Protein AF-A0A924YU51-F1 (afdb_monomer)

Mean predicted aligned error: 8.31 Å

Structure (mmCIF, N/CA/C/O backbone):
data_AF-A0A924YU51-F1
#
_entry.id   AF-A0A924YU51-F1
#
loop_
_atom_site.group_PDB
_atom_site.id
_atom_site.type_symbol
_atom_site.label_atom_id
_atom_site.label_alt_id
_atom_site.label_comp_id
_atom_site.label_asym_id
_atom_site.label_entity_id
_atom_site.label_seq_id
_atom_site.pdbx_PDB_ins_code
_atom_site.Cartn_x
_atom_site.Cartn_y
_atom_site.Cartn_z
_atom_site.occupancy
_atom_site.B_iso_or_equiv
_atom_site.auth_seq_id
_atom_site.auth_comp_id
_atom_site.auth_asym_id
_atom_site.auth_atom_id
_atom_site.pdbx_PDB_model_num
ATOM 1 N N . MET A 1 1 ? -17.726 -2.338 30.706 1.00 43.06 1 MET A N 1
ATOM 2 C CA . MET A 1 1 ? -17.113 -1.311 29.830 1.00 43.06 1 MET A CA 1
ATOM 3 C C . MET A 1 1 ? -15.580 -1.346 29.947 1.00 43.06 1 MET A C 1
ATOM 5 O O . MET A 1 1 ? -14.933 -0.319 30.053 1.00 43.06 1 MET A O 1
ATOM 9 N N . THR A 1 2 ? -14.972 -2.539 29.939 1.00 40.66 2 THR A N 1
ATOM 10 C CA . THR A 1 2 ? -13.633 -2.749 30.529 1.00 40.66 2 THR A CA 1
ATOM 11 C C . THR A 1 2 ? -12.941 -3.950 29.878 1.00 40.66 2 THR A C 1
ATOM 13 O O . THR A 1 2 ? -12.852 -5.022 30.462 1.00 40.66 2 THR A O 1
ATOM 16 N N . ARG A 1 3 ? -12.539 -3.769 28.611 1.00 34.91 3 ARG A N 1
ATOM 17 C CA . ARG A 1 3 ? -11.553 -4.578 27.846 1.00 34.91 3 ARG A CA 1
ATOM 18 C C . ARG A 1 3 ? -11.216 -3.958 26.470 1.00 34.91 3 ARG A C 1
ATOM 20 O O . ARG A 1 3 ? -10.677 -4.629 25.605 1.00 34.91 3 ARG A O 1
ATOM 27 N N . ARG A 1 4 ? -11.554 -2.677 26.251 1.00 37.09 4 ARG A N 1
ATOM 28 C CA . ARG A 1 4 ? -11.409 -1.972 24.959 1.00 37.09 4 ARG A CA 1
ATOM 29 C C . ARG A 1 4 ? -10.138 -1.113 24.838 1.00 37.09 4 ARG A C 1
ATOM 31 O O . ARG A 1 4 ? -9.969 -0.447 23.832 1.00 37.09 4 ARG A O 1
ATOM 38 N N . LEU A 1 5 ? -9.256 -1.119 25.839 1.00 33.84 5 LEU A N 1
ATOM 39 C CA . LEU A 1 5 ? -8.128 -0.175 25.948 1.00 33.84 5 LEU A CA 1
ATOM 40 C C . LEU A 1 5 ? -6.735 -0.817 25.820 1.00 33.84 5 LEU A C 1
ATOM 42 O O . LEU A 1 5 ? -5.738 -0.184 26.139 1.00 33.84 5 LEU A O 1
ATOM 46 N N . LEU A 1 6 ? -6.650 -2.063 25.345 1.00 33.00 6 LEU A N 1
ATOM 47 C CA . LEU A 1 6 ? -5.378 -2.783 25.193 1.00 33.00 6 LEU A CA 1
ATOM 48 C C . LEU A 1 6 ? -5.291 -3.597 23.891 1.00 33.00 6 LEU A C 1
ATOM 50 O O . LEU A 1 6 ? -4.536 -4.557 23.812 1.00 33.00 6 LEU A O 1
ATOM 54 N N . LEU A 1 7 ? -6.023 -3.190 22.847 1.00 37.09 7 LEU A N 1
ATOM 55 C CA . LEU A 1 7 ? -5.590 -3.461 21.474 1.00 37.09 7 LEU A CA 1
ATOM 56 C C . LEU A 1 7 ? -4.669 -2.308 21.065 1.00 37.09 7 LEU A C 1
ATOM 58 O O . LEU A 1 7 ? -5.077 -1.336 20.431 1.00 37.09 7 LEU A O 1
ATOM 62 N N . VAL A 1 8 ? -3.424 -2.393 21.530 1.00 40.06 8 VAL A N 1
ATOM 63 C CA . VAL A 1 8 ? -2.314 -1.613 20.979 1.00 40.06 8 VAL A CA 1
ATOM 64 C C . VAL A 1 8 ? -2.272 -1.927 19.488 1.00 40.06 8 VAL A C 1
ATOM 66 O O . VAL A 1 8 ? -2.284 -3.093 19.095 1.00 40.06 8 VAL A O 1
ATOM 69 N N . ALA A 1 9 ? -2.346 -0.873 18.682 1.00 41.31 9 ALA A N 1
ATOM 70 C CA . ALA A 1 9 ? -2.628 -0.919 17.261 1.00 41.31 9 ALA A CA 1
ATOM 71 C C . ALA A 1 9 ? -1.733 -1.929 16.529 1.00 41.31 9 ALA A C 1
ATOM 73 O O . ALA A 1 9 ? -0.569 -1.666 16.237 1.00 41.31 9 ALA A O 1
ATOM 74 N N . THR A 1 10 ? -2.298 -3.091 16.204 1.00 43.53 10 THR A N 1
ATOM 75 C CA . THR A 1 10 ? -1.726 -3.981 15.196 1.00 43.53 10 THR A CA 1
ATOM 76 C C . THR A 1 10 ? -2.119 -3.388 13.850 1.00 43.53 10 THR A C 1
ATOM 78 O O . THR A 1 10 ? -3.110 -3.796 13.249 1.00 43.53 10 THR A O 1
ATOM 81 N N . VAL A 1 11 ? -1.426 -2.325 13.430 1.00 42.88 11 VAL A N 1
ATOM 82 C CA . VAL A 1 11 ? -1.577 -1.830 12.060 1.00 42.88 11 VAL A CA 1
ATOM 83 C C . VAL A 1 11 ? -0.868 -2.811 11.148 1.00 42.88 11 VAL A C 1
ATOM 85 O O . VAL A 1 11 ? 0.320 -3.091 11.295 1.00 42.88 11 VAL A O 1
ATOM 88 N N . LEU A 1 12 ? -1.674 -3.364 10.255 1.00 50.50 12 LEU A N 1
ATOM 89 C CA . LEU A 1 12 ? -1.367 -4.366 9.255 1.00 50.50 12 LEU A CA 1
ATOM 90 C C . LEU A 1 12 ? -0.311 -3.868 8.273 1.00 50.50 12 LEU A C 1
ATOM 92 O O . LEU A 1 12 ? -0.678 -3.364 7.224 1.00 50.50 12 LEU A O 1
ATOM 96 N N . VAL A 1 13 ? 0.979 -4.022 8.574 1.00 49.16 13 VAL A N 1
ATOM 97 C CA . VAL A 1 13 ? 2.018 -3.931 7.539 1.00 49.16 13 VAL A CA 1
ATOM 98 C C . VAL A 1 13 ? 3.213 -4.805 7.893 1.00 49.16 13 VAL A C 1
ATOM 100 O O . VAL A 1 13 ? 4.031 -4.465 8.748 1.00 49.16 13 VAL A O 1
ATOM 103 N N . SER A 1 14 ? 3.377 -5.922 7.190 1.00 42.91 14 SER A N 1
ATOM 104 C CA . SER A 1 14 ? 4.705 -6.429 6.832 1.00 42.91 14 SER A CA 1
ATOM 105 C C . SER A 1 14 ? 4.610 -7.427 5.673 1.00 42.91 14 SER A C 1
ATOM 107 O O . SER A 1 14 ? 3.937 -8.435 5.750 1.00 42.91 14 SER A O 1
ATOM 109 N N . LEU A 1 15 ? 5.349 -7.166 4.606 1.00 42.94 15 LEU A N 1
ATOM 110 C CA . LEU A 1 15 ? 6.020 -8.200 3.816 1.00 42.94 15 LEU A CA 1
ATOM 111 C C . LEU A 1 15 ? 7.438 -8.301 4.382 1.00 42.94 15 LEU A C 1
ATOM 113 O O . LEU A 1 15 ? 7.959 -7.243 4.714 1.00 42.94 15 LEU A O 1
ATOM 117 N N . SER A 1 16 ? 8.033 -9.507 4.448 1.00 34.34 16 SER A N 1
ATOM 118 C CA . SER A 1 16 ? 9.331 -9.971 5.030 1.00 34.34 16 SER A CA 1
ATOM 119 C C . SER A 1 16 ? 9.356 -10.220 6.567 1.00 34.34 16 SER A C 1
ATOM 121 O O . SER A 1 16 ? 8.730 -9.482 7.325 1.00 34.34 16 SER A O 1
ATOM 123 N N . ILE A 1 17 ? 10.040 -11.209 7.158 1.00 36.97 17 ILE A N 1
ATOM 124 C CA . ILE A 1 17 ? 11.162 -12.087 6.769 1.00 36.97 17 ILE A CA 1
ATOM 125 C C . ILE A 1 17 ? 10.872 -13.490 7.347 1.00 36.97 17 ILE A C 1
ATOM 127 O O . ILE A 1 17 ? 10.413 -13.562 8.487 1.00 36.97 17 ILE A O 1
ATOM 131 N N . ALA A 1 18 ? 11.247 -14.541 6.603 1.00 30.94 18 ALA A N 1
ATOM 132 C CA . ALA A 1 18 ? 11.253 -15.981 6.936 1.00 30.94 18 ALA A CA 1
ATOM 133 C C . ALA A 1 18 ? 10.150 -16.829 6.270 1.00 30.94 18 ALA A C 1
ATOM 135 O O . ALA A 1 18 ? 9.425 -17.573 6.921 1.00 30.94 18 ALA A O 1
ATOM 136 N N . GLY A 1 19 ? 10.065 -16.765 4.943 1.00 34.66 19 GLY A N 1
ATOM 137 C CA . GLY A 1 19 ? 9.270 -17.691 4.135 1.00 34.66 19 GLY A CA 1
ATOM 138 C C . GLY A 1 19 ? 9.154 -17.155 2.716 1.00 34.66 19 GLY A C 1
ATOM 139 O O . GLY A 1 19 ? 8.905 -15.977 2.544 1.00 34.66 19 GLY A O 1
ATOM 140 N N . THR A 1 20 ? 9.380 -17.990 1.707 1.00 35.25 20 THR A N 1
ATOM 141 C CA . THR A 1 20 ? 9.578 -17.637 0.289 1.00 35.25 20 THR A CA 1
ATOM 142 C C . THR A 1 20 ? 8.350 -17.045 -0.413 1.00 35.25 20 THR A C 1
ATOM 144 O O . THR A 1 20 ? 7.877 -17.630 -1.390 1.00 35.25 20 THR A O 1
ATOM 147 N N . ALA A 1 21 ? 7.816 -15.910 0.042 1.00 40.78 21 ALA A N 1
ATOM 148 C CA . ALA A 1 21 ? 6.791 -15.198 -0.709 1.00 40.78 21 ALA A CA 1
ATOM 149 C C . ALA A 1 21 ? 6.633 -13.715 -0.306 1.00 40.78 21 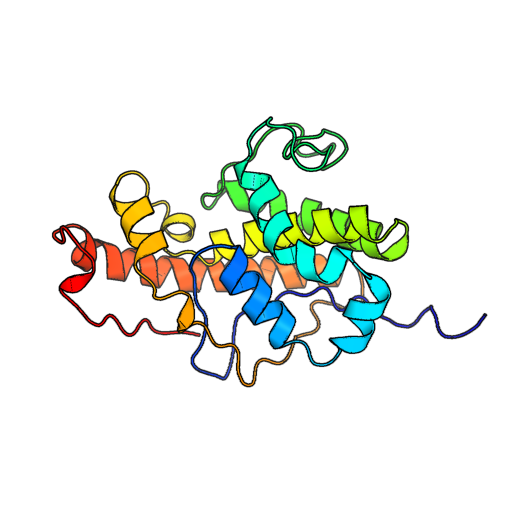ALA A C 1
ATOM 151 O O . ALA A 1 21 ? 5.877 -13.360 0.592 1.00 40.78 21 ALA A O 1
ATOM 152 N N . THR A 1 22 ? 7.278 -12.828 -1.062 1.00 49.41 22 THR A N 1
ATOM 153 C CA . THR A 1 22 ? 6.862 -11.443 -1.244 1.00 49.41 22 THR A CA 1
ATOM 154 C C . THR A 1 22 ? 6.562 -11.267 -2.715 1.00 49.41 22 THR A C 1
ATOM 156 O O . THR A 1 22 ? 7.466 -11.368 -3.546 1.00 49.41 22 THR A O 1
ATOM 159 N N . ALA A 1 23 ? 5.303 -11.034 -3.039 1.00 50.81 23 ALA A N 1
ATOM 160 C CA . ALA A 1 23 ? 4.890 -10.786 -4.403 1.00 50.81 23 ALA A CA 1
ATOM 161 C C . ALA A 1 23 ? 4.548 -9.313 -4.602 1.00 50.81 23 ALA A C 1
ATOM 163 O O . ALA A 1 23 ? 4.060 -8.660 -3.682 1.00 50.81 23 ALA A O 1
ATOM 164 N N . TRP A 1 24 ? 4.774 -8.832 -5.819 1.00 64.06 24 TRP A N 1
ATOM 165 C CA . TRP A 1 24 ? 4.029 -7.712 -6.379 1.00 64.06 24 TRP A CA 1
ATOM 166 C C . TRP A 1 24 ? 3.067 -8.268 -7.442 1.00 64.06 24 TRP A C 1
ATOM 168 O O . TRP A 1 24 ? 3.088 -9.460 -7.756 1.00 64.06 24 TRP A O 1
ATOM 178 N N . GLY A 1 25 ? 2.170 -7.449 -7.957 1.00 63.94 25 GLY A N 1
ATOM 179 C CA . GLY A 1 25 ? 1.030 -7.909 -8.740 1.00 63.94 25 GLY A CA 1
ATOM 180 C C . GLY A 1 25 ? -0.142 -6.960 -8.541 1.00 63.94 25 GLY A C 1
ATOM 181 O O . GLY A 1 25 ? 0.024 -5.939 -7.874 1.00 63.94 25 GLY A O 1
ATOM 182 N N . PRO A 1 26 ? -1.318 -7.273 -9.096 1.00 79.75 26 PRO A N 1
ATOM 183 C CA . PRO A 1 26 ? -2.450 -6.379 -8.971 1.00 79.75 26 PRO A CA 1
ATOM 184 C C . PRO A 1 26 ? -2.870 -6.266 -7.502 1.00 79.75 26 PRO A C 1
ATOM 186 O O . PRO A 1 26 ? -2.842 -7.246 -6.7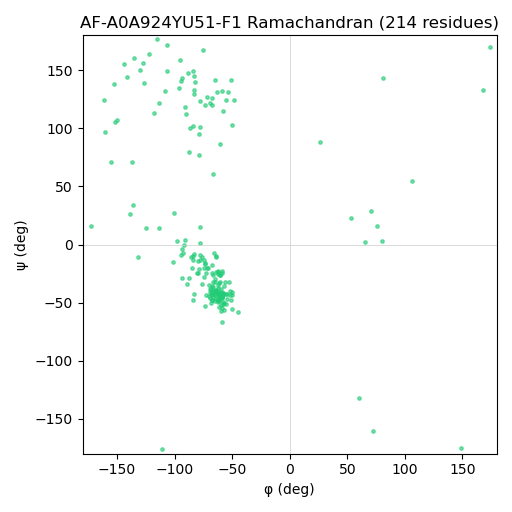45 1.00 79.75 26 PRO A O 1
ATOM 189 N N . HIS A 1 27 ? -3.256 -5.054 -7.109 1.00 87.38 27 HIS A N 1
ATOM 190 C CA . HIS A 1 27 ? -3.561 -4.689 -5.726 1.00 87.38 27 HIS A CA 1
ATOM 191 C C . HIS A 1 27 ? -4.528 -5.665 -5.049 1.00 87.38 27 HIS A C 1
ATOM 193 O O . HIS A 1 27 ? -4.322 -6.122 -3.924 1.00 87.38 27 HIS A O 1
ATOM 199 N N . THR A 1 28 ? -5.573 -6.064 -5.774 1.00 89.12 28 THR A N 1
ATOM 200 C CA . THR A 1 28 ? -6.614 -6.948 -5.255 1.00 89.12 28 THR A CA 1
ATOM 201 C C . THR A 1 28 ? -6.072 -8.304 -4.796 1.00 89.12 28 THR A C 1
ATOM 203 O O . THR A 1 28 ? -6.454 -8.791 -3.728 1.00 89.12 28 THR A O 1
ATOM 206 N N . GLU A 1 29 ? -5.209 -8.954 -5.575 1.00 85.19 29 GLU A N 1
ATOM 207 C CA . GLU A 1 29 ? -4.659 -10.267 -5.238 1.00 85.19 29 GLU A CA 1
ATOM 208 C C . GLU A 1 29 ? -3.704 -10.193 -4.049 1.00 85.19 29 GLU A C 1
ATOM 210 O O . GLU A 1 29 ? -3.781 -11.052 -3.164 1.00 85.19 29 GLU A O 1
ATOM 215 N N . ILE A 1 30 ? -2.857 -9.161 -3.981 1.00 82.94 30 ILE A N 1
ATOM 216 C CA . ILE A 1 30 ? -1.942 -8.968 -2.847 1.00 82.94 30 ILE A CA 1
ATOM 217 C C . ILE A 1 30 ? -2.736 -8.696 -1.573 1.00 82.94 30 ILE A C 1
ATOM 219 O O . ILE A 1 30 ? -2.529 -9.378 -0.563 1.00 82.94 30 ILE A O 1
ATOM 223 N N . THR A 1 31 ? -3.699 -7.775 -1.622 1.00 87.38 31 THR A N 1
ATOM 224 C CA . THR A 1 31 ? -4.554 -7.468 -0.475 1.00 87.38 31 THR A CA 1
ATOM 225 C C . THR A 1 31 ? -5.315 -8.714 -0.005 1.00 87.38 31 THR A C 1
ATOM 227 O O . THR A 1 31 ? -5.310 -9.024 1.190 1.00 87.38 31 THR A O 1
ATOM 230 N N . ARG A 1 32 ? -5.899 -9.512 -0.913 1.00 87.81 32 ARG A N 1
ATOM 231 C CA . ARG A 1 32 ? -6.588 -10.773 -0.556 1.00 87.81 32 ARG A CA 1
ATOM 232 C C . ARG A 1 32 ? -5.651 -11.811 0.058 1.00 87.81 32 ARG A C 1
ATOM 234 O O . ARG A 1 32 ? -6.047 -12.501 1.006 1.00 87.81 32 ARG A O 1
ATOM 241 N N . ALA A 1 33 ? -4.425 -11.933 -0.450 1.00 82.62 33 ALA A N 1
ATOM 242 C CA . ALA A 1 33 ? -3.412 -12.802 0.142 1.00 82.62 33 ALA A CA 1
ATOM 243 C C . ALA A 1 33 ? -3.070 -12.338 1.567 1.00 82.62 33 ALA A C 1
ATOM 245 O O . ALA A 1 33 ? -3.095 -13.149 2.496 1.00 82.62 33 ALA A O 1
ATOM 246 N N . GLY A 1 34 ? -2.859 -11.031 1.763 1.00 82.19 34 GLY A N 1
ATOM 247 C CA . GLY A 1 34 ? -2.609 -10.415 3.070 1.00 82.19 34 GLY A CA 1
ATOM 248 C C . GLY A 1 34 ? -3.735 -10.682 4.065 1.00 82.19 34 GLY A C 1
ATOM 249 O O . GLY A 1 34 ? -3.500 -11.200 5.155 1.00 82.19 34 GLY A O 1
ATOM 250 N N . MET A 1 35 ? -4.979 -10.426 3.658 1.00 87.50 35 MET A N 1
ATOM 251 C CA . MET A 1 35 ? -6.184 -10.713 4.445 1.00 87.50 35 MET A CA 1
ATOM 252 C C . MET A 1 35 ? -6.303 -12.191 4.840 1.00 87.50 35 MET A C 1
ATOM 254 O O . MET A 1 35 ? -6.793 -12.512 5.927 1.00 87.50 35 MET A O 1
ATOM 258 N N . SER A 1 36 ? -5.880 -13.100 3.960 1.00 84.81 36 SER A N 1
ATOM 259 C CA . SER A 1 36 ? -5.942 -14.546 4.193 1.00 84.81 36 SER A CA 1
ATOM 260 C C . SER A 1 36 ? -4.893 -15.035 5.189 1.00 84.81 36 SER A C 1
ATOM 262 O O . SER A 1 36 ? -5.159 -16.011 5.892 1.00 84.81 36 SER A O 1
ATOM 264 N N . ALA A 1 37 ? -3.758 -14.341 5.286 1.00 81.31 37 ALA A N 1
ATOM 265 C CA . ALA A 1 37 ? -2.653 -14.672 6.183 1.00 81.31 37 ALA A CA 1
ATOM 266 C C . ALA A 1 37 ? -2.830 -14.147 7.621 1.00 81.31 37 ALA A C 1
ATOM 268 O O . ALA A 1 37 ? -2.046 -14.494 8.501 1.00 81.31 37 ALA A O 1
ATOM 269 N N . LEU A 1 38 ? -3.847 -13.321 7.903 1.00 81.00 38 LEU A N 1
ATOM 270 C CA . LEU A 1 38 ? -3.993 -12.726 9.234 1.00 81.00 38 LEU A CA 1
ATOM 271 C C . LEU A 1 38 ? -4.428 -13.745 10.301 1.00 81.00 38 LEU A C 1
ATOM 273 O O . LEU A 1 38 ? -5.503 -14.344 10.166 1.00 81.00 38 LEU A O 1
ATOM 277 N N . PRO A 1 39 ? -3.703 -13.851 11.434 1.00 80.31 39 PRO A N 1
ATOM 278 C CA . PRO A 1 39 ? -4.054 -14.783 12.510 1.00 80.31 39 PRO A CA 1
ATOM 279 C C . PRO A 1 39 ? -5.401 -14.438 13.166 1.00 80.31 39 PRO A C 1
ATOM 281 O O . PRO A 1 39 ? -6.174 -15.322 13.525 1.00 80.31 39 PRO A O 1
ATOM 284 N N . ASN A 1 40 ? -5.739 -13.146 13.230 1.00 85.25 40 ASN A N 1
ATOM 285 C CA . ASN A 1 40 ? -6.947 -12.632 13.883 1.00 85.25 40 ASN A CA 1
ATOM 286 C C . ASN A 1 40 ? -8.076 -12.301 12.891 1.00 85.25 40 ASN A C 1
ATOM 288 O O . ASN A 1 40 ? -8.919 -11.437 13.136 1.00 85.25 40 ASN A O 1
ATOM 292 N N . ARG A 1 41 ? -8.113 -12.975 11.737 1.00 87.75 41 ARG A N 1
ATOM 293 C CA . ARG A 1 41 ? -9.101 -12.728 10.672 1.00 87.75 41 ARG A CA 1
ATOM 294 C C . ARG A 1 41 ? -10.569 -12.687 11.143 1.00 87.75 41 ARG A C 1
ATOM 296 O O . ARG A 1 41 ? -11.290 -11.818 10.656 1.00 87.75 41 ARG A O 1
ATOM 303 N N . PRO A 1 42 ? -11.057 -13.548 12.063 1.00 91.38 42 PRO A N 1
ATOM 304 C CA . PRO A 1 42 ? -12.441 -13.457 12.544 1.00 91.38 42 PRO A CA 1
ATOM 305 C C . PRO A 1 42 ? -12.763 -12.130 13.247 1.00 91.38 42 PRO A C 1
ATOM 307 O O . PRO A 1 42 ? -13.880 -11.626 13.140 1.00 91.38 42 PRO A O 1
ATOM 310 N N . GLU A 1 43 ? -11.789 -11.548 13.944 1.00 91.56 43 GLU A N 1
ATOM 311 C CA . GLU A 1 43 ? -11.945 -10.285 14.670 1.00 91.56 43 GLU A CA 1
ATOM 312 C C . GLU A 1 43 ? -12.023 -9.114 13.692 1.00 91.56 43 GLU A C 1
ATOM 314 O O . GLU A 1 43 ? -12.915 -8.274 13.806 1.00 91.56 43 GLU A O 1
ATOM 319 N N . TRP A 1 44 ? -11.158 -9.113 12.674 1.00 91.06 44 TRP A N 1
ATOM 320 C CA . TRP A 1 44 ? -11.188 -8.118 11.605 1.00 91.06 44 TRP A CA 1
ATOM 321 C C . TRP A 1 44 ? -12.454 -8.208 10.753 1.00 91.06 44 TRP A C 1
ATOM 323 O O . TRP A 1 44 ? -13.091 -7.185 10.513 1.00 91.06 44 TRP A O 1
ATOM 333 N N . ARG A 1 45 ? -12.892 -9.421 10.385 1.00 94.31 45 ARG A N 1
ATOM 334 C CA . ARG A 1 45 ? -14.187 -9.646 9.716 1.00 94.31 45 ARG A CA 1
ATOM 335 C C . ARG A 1 45 ? -15.344 -9.070 10.524 1.00 94.31 45 ARG A C 1
ATOM 337 O O . ARG A 1 45 ? -16.230 -8.435 9.968 1.00 94.31 45 ARG A O 1
ATOM 344 N N . ARG A 1 46 ? -15.331 -9.255 11.846 1.00 93.88 46 ARG A N 1
ATOM 345 C CA . ARG A 1 46 ? -16.356 -8.691 12.731 1.00 93.88 46 ARG A CA 1
ATOM 346 C C . ARG A 1 46 ? -16.282 -7.166 12.824 1.00 93.88 46 ARG A C 1
ATOM 348 O O . ARG A 1 46 ? -17.326 -6.533 12.935 1.00 93.88 46 ARG A O 1
ATOM 355 N N . PHE A 1 47 ? -15.081 -6.592 12.838 1.00 92.44 47 PHE A N 1
ATOM 356 C CA . PHE A 1 47 ? -14.888 -5.143 12.909 1.00 92.44 47 PHE A CA 1
ATOM 357 C C . PHE A 1 47 ? -15.354 -4.444 11.627 1.00 92.44 47 PHE A C 1
ATOM 359 O O . PHE A 1 47 ? -16.125 -3.491 11.697 1.00 92.44 47 PHE A O 1
ATOM 366 N N . PHE A 1 48 ? -14.912 -4.931 10.466 1.00 93.88 48 PHE A N 1
ATOM 367 C CA . PHE A 1 48 ? -15.233 -4.323 9.175 1.00 93.88 48 PHE A CA 1
ATOM 368 C C . PHE A 1 48 ? -16.623 -4.714 8.650 1.00 93.88 48 PHE A C 1
ATOM 370 O O . PHE A 1 48 ? -17.222 -3.954 7.892 1.00 93.88 48 PHE A O 1
ATOM 377 N N . GLY A 1 49 ? -17.170 -5.859 9.065 1.00 95.69 49 GLY A N 1
ATOM 378 C CA . GLY A 1 49 ? -18.441 -6.357 8.541 1.00 95.69 49 GLY A CA 1
ATOM 379 C C . GLY A 1 49 ? -18.357 -6.582 7.031 1.00 95.69 49 GLY A C 1
ATOM 380 O O . GLY A 1 49 ? -17.382 -7.158 6.546 1.00 95.69 49 GLY A O 1
ATOM 381 N N . ASP A 1 50 ? -19.348 -6.082 6.296 1.00 94.69 50 ASP A N 1
ATOM 382 C CA . ASP A 1 50 ? -19.436 -6.215 4.833 1.00 94.69 50 ASP A CA 1
ATOM 383 C C . ASP A 1 50 ? -18.265 -5.537 4.099 1.00 94.69 50 ASP A C 1
ATOM 385 O O . ASP A 1 50 ? -17.898 -5.928 2.993 1.00 94.69 50 ASP A O 1
ATOM 389 N N . GLU A 1 51 ? -17.612 -4.570 4.747 1.00 96.19 51 GLU A N 1
ATOM 390 C CA . GLU A 1 51 ? -16.466 -3.844 4.193 1.00 96.19 51 GLU A CA 1
ATOM 391 C C . GLU A 1 51 ? -15.180 -4.676 4.184 1.00 96.19 51 GLU A C 1
ATOM 393 O O . GLU A 1 51 ? -14.217 -4.316 3.512 1.00 96.19 51 GLU A O 1
ATOM 398 N N . TRP A 1 52 ? -15.156 -5.812 4.892 1.00 94.56 52 TRP A N 1
ATOM 399 C CA . TRP A 1 52 ? -13.995 -6.699 4.928 1.00 94.56 52 TRP A CA 1
ATOM 400 C C . TRP A 1 52 ? -13.611 -7.185 3.531 1.00 94.56 52 TRP A C 1
ATOM 402 O O . TRP A 1 52 ? -12.452 -7.081 3.146 1.00 94.56 52 TRP A O 1
ATOM 412 N N . GLU A 1 53 ? -14.576 -7.685 2.757 1.00 92.06 53 GLU A N 1
ATOM 413 C CA . GLU A 1 53 ? -14.308 -8.216 1.413 1.00 92.06 53 GLU A CA 1
ATOM 414 C C . GLU A 1 53 ? -13.977 -7.098 0.406 1.00 92.06 53 GLU A C 1
ATOM 416 O O . GLU A 1 53 ? -13.321 -7.357 -0.601 1.00 92.06 53 GLU A O 1
ATOM 421 N N . ARG A 1 54 ? -14.366 -5.850 0.710 1.00 93.94 54 ARG A N 1
ATOM 422 C CA . ARG A 1 54 ? -14.143 -4.662 -0.131 1.00 93.94 54 ARG A CA 1
ATOM 423 C C . ARG A 1 54 ? -12.772 -4.017 0.062 1.00 93.94 54 ARG A C 1
ATOM 425 O O . ARG A 1 54 ? -12.399 -3.163 -0.735 1.00 93.94 54 ARG A O 1
ATOM 432 N N . LEU A 1 55 ? -11.992 -4.426 1.069 1.00 90.94 55 LEU A N 1
ATOM 433 C CA . LEU A 1 55 ? -10.626 -3.919 1.281 1.00 90.94 55 LEU A CA 1
ATOM 434 C C . LEU A 1 55 ? -9.762 -4.028 0.016 1.00 90.94 55 LEU A C 1
ATOM 436 O O . LEU A 1 55 ? -9.035 -3.095 -0.308 1.00 90.94 55 LEU A O 1
ATOM 440 N N . ALA A 1 56 ? -9.900 -5.136 -0.716 1.00 90.75 56 ALA A N 1
ATOM 441 C CA . ALA A 1 56 ? -9.175 -5.401 -1.957 1.00 90.75 56 ALA A CA 1
ATOM 442 C C . ALA A 1 56 ? -9.662 -4.577 -3.163 1.00 90.75 56 ALA A C 1
ATOM 444 O O . ALA A 1 56 ? -8.979 -4.523 -4.183 1.00 90.75 56 ALA A O 1
ATOM 445 N N . ASP A 1 57 ? -10.846 -3.972 -3.067 1.00 92.50 57 ASP A N 1
ATOM 446 C CA . ASP A 1 57 ? -11.344 -3.021 -4.062 1.00 92.50 57 ASP A CA 1
ATOM 447 C C . ASP A 1 57 ? -10.898 -1.600 -3.692 1.00 92.50 57 ASP A C 1
ATOM 449 O O . ASP A 1 57 ? -10.601 -0.782 -4.556 1.00 92.50 57 ASP A O 1
ATOM 453 N N . TYR A 1 58 ? -10.818 -1.301 -2.393 1.00 92.69 58 TYR A N 1
ATOM 454 C CA . TYR A 1 58 ? -10.355 -0.011 -1.887 1.00 92.69 58 TYR A CA 1
ATOM 455 C C . TYR A 1 58 ? -8.858 0.229 -2.063 1.00 92.69 58 TYR A C 1
ATOM 457 O O . TYR A 1 58 ? -8.434 1.384 -2.068 1.00 92.69 58 TYR A O 1
ATOM 465 N N . SER A 1 59 ? -8.064 -0.823 -2.255 1.00 91.19 59 SER A N 1
ATOM 466 C CA . SER A 1 59 ? -6.659 -0.710 -2.655 1.00 91.19 59 SER A CA 1
ATOM 467 C C . SER A 1 59 ? -6.468 -0.129 -4.061 1.00 91.19 59 SER A C 1
ATOM 469 O O . SER A 1 59 ? -5.348 0.176 -4.431 1.00 91.19 59 SER A O 1
ATOM 471 N N . TRP A 1 60 ? -7.532 0.076 -4.840 1.00 91.06 60 TRP A N 1
ATOM 472 C CA . TRP A 1 60 ? -7.466 0.797 -6.116 1.00 91.06 60 TRP A CA 1
ATOM 473 C C . TRP A 1 60 ? -7.805 2.281 -5.999 1.00 91.06 60 TRP A C 1
ATOM 475 O O . TRP A 1 60 ? -7.631 3.013 -6.965 1.00 91.06 60 TRP A O 1
ATOM 485 N N . ILE A 1 61 ? -8.290 2.743 -4.837 1.00 89.62 61 ILE A N 1
ATOM 486 C CA . ILE A 1 61 ? -8.721 4.138 -4.671 1.00 89.62 61 ILE A CA 1
ATOM 487 C C . ILE A 1 61 ? -7.653 5.131 -5.139 1.00 89.62 61 ILE A C 1
ATOM 489 O O . ILE A 1 61 ? -8.015 6.046 -5.874 1.00 89.62 61 ILE A O 1
ATOM 493 N N . PRO A 1 62 ? -6.368 4.997 -4.760 1.00 88.44 62 PRO A N 1
ATOM 494 C CA . PRO A 1 62 ? -5.374 5.991 -5.155 1.00 88.44 62 PRO A CA 1
ATOM 495 C C . PRO A 1 62 ? -5.148 6.115 -6.673 1.00 88.44 62 PRO A C 1
ATOM 497 O O . PRO A 1 62 ? -4.808 7.211 -7.116 1.00 88.44 62 PRO A O 1
ATOM 500 N N . ASP A 1 63 ? -5.410 5.066 -7.462 1.00 88.88 63 ASP A N 1
ATOM 501 C CA . ASP A 1 63 ? -5.261 5.084 -8.928 1.00 88.88 63 ASP A CA 1
ATOM 502 C C . ASP A 1 63 ? -6.364 5.860 -9.652 1.00 88.88 63 ASP A C 1
ATOM 504 O O . ASP A 1 63 ? -6.191 6.265 -10.800 1.00 88.88 63 ASP A O 1
ATOM 508 N N . TRP A 1 64 ? -7.511 6.082 -9.010 1.00 85.62 64 TRP A N 1
ATOM 509 C CA . TRP A 1 64 ? -8.680 6.675 -9.667 1.00 85.62 64 TRP A CA 1
ATOM 510 C C . TRP A 1 64 ? -8.605 8.190 -9.862 1.00 85.62 64 TRP A C 1
ATOM 512 O O . TRP A 1 64 ? -9.552 8.755 -10.378 1.00 85.62 64 TRP A O 1
ATOM 522 N N . GLN A 1 65 ? -7.516 8.852 -9.460 1.00 79.19 65 GLN A N 1
ATOM 523 C CA . GLN A 1 65 ? -7.190 10.256 -9.771 1.00 79.19 65 GLN A CA 1
ATOM 524 C C . GLN A 1 65 ? -8.387 11.185 -10.061 1.00 79.19 65 GLN A C 1
ATOM 526 O O . GLN A 1 65 ? -8.752 11.405 -11.214 1.00 79.19 65 GLN A O 1
ATOM 531 N N . SER A 1 66 ? -8.960 11.792 -9.021 1.00 74.06 66 SER A N 1
ATOM 532 C CA . SER A 1 66 ? -10.082 12.741 -9.138 1.00 74.06 66 SER A CA 1
ATOM 533 C C . SER A 1 66 ? -11.403 12.149 -9.661 1.00 74.06 66 SER A C 1
ATOM 535 O O . SER A 1 66 ? -12.392 12.884 -9.744 1.00 74.06 66 SER A O 1
ATOM 537 N N . ASP A 1 67 ? -11.482 10.841 -9.927 1.00 80.75 67 ASP A N 1
ATOM 538 C CA . ASP A 1 67 ? -12.743 10.152 -10.195 1.00 80.75 67 ASP A CA 1
ATOM 539 C C . ASP A 1 67 ? -13.460 9.753 -8.898 1.00 80.75 67 ASP A C 1
ATOM 541 O O . ASP A 1 67 ? -12.867 9.387 -7.877 1.00 80.75 67 ASP A O 1
ATOM 545 N N . LEU A 1 68 ? -14.792 9.814 -8.948 1.00 82.75 68 LEU A N 1
ATOM 546 C CA . LEU A 1 68 ? -15.665 9.452 -7.839 1.00 82.75 68 LEU A CA 1
ATOM 547 C C . LEU A 1 68 ? -16.035 7.970 -7.920 1.00 82.75 68 LEU A C 1
ATOM 549 O O . LEU A 1 68 ? -16.836 7.561 -8.761 1.00 82.75 68 LEU A O 1
ATOM 553 N N . HIS A 1 69 ? -15.554 7.184 -6.965 1.00 83.75 69 HIS A N 1
ATOM 554 C CA . HIS A 1 69 ? -15.897 5.771 -6.837 1.00 83.75 69 HIS A CA 1
ATOM 555 C C . HIS A 1 69 ? -16.408 5.485 -5.433 1.00 83.75 69 HIS A C 1
ATOM 557 O O . HIS A 1 69 ? -15.907 6.013 -4.448 1.00 83.75 69 HIS A O 1
ATOM 563 N N . TYR A 1 70 ? -17.451 4.660 -5.323 1.00 86.06 70 TYR A N 1
ATOM 564 C CA . TYR A 1 70 ? -18.097 4.352 -4.038 1.00 86.06 70 TYR A CA 1
ATOM 565 C C . TYR A 1 70 ? -18.533 5.592 -3.229 1.00 86.06 70 TYR A C 1
ATOM 567 O O . TYR A 1 70 ? -18.692 5.514 -2.013 1.00 86.06 70 TYR A O 1
ATOM 575 N N . GLY A 1 71 ? -18.736 6.733 -3.899 1.00 84.44 71 GLY A N 1
ATOM 576 C CA . GLY A 1 71 ? -19.076 8.004 -3.258 1.00 84.44 71 GLY A CA 1
ATOM 577 C C . GLY A 1 71 ? -17.906 8.704 -2.557 1.00 84.44 71 GLY A C 1
ATOM 578 O O . GLY A 1 71 ? -18.154 9.600 -1.754 1.00 84.44 71 GLY A O 1
ATOM 579 N N . VAL A 1 72 ? -16.658 8.318 -2.839 1.00 81.94 72 VAL A N 1
ATOM 580 C CA . VAL A 1 72 ? -15.441 8.942 -2.297 1.00 81.94 72 VAL A CA 1
ATOM 581 C C . VAL A 1 72 ? -14.452 9.275 -3.414 1.00 81.94 72 VAL A C 1
ATOM 583 O O . VAL A 1 72 ? -14.417 8.595 -4.438 1.00 81.94 72 VAL A O 1
ATOM 586 N N . TYR A 1 73 ? -13.658 10.326 -3.214 1.00 76.69 73 TYR A N 1
ATOM 587 C CA . TYR A 1 73 ? -12.536 10.658 -4.095 1.00 76.69 73 TYR A CA 1
ATOM 588 C C . TYR A 1 73 ? -11.228 10.078 -3.554 1.00 76.69 73 TYR A C 1
ATOM 590 O O . TYR A 1 73 ? -11.104 9.815 -2.354 1.00 76.69 73 TYR A O 1
ATOM 598 N N . SER A 1 74 ? -10.249 9.920 -4.443 1.00 72.75 74 SER A N 1
ATOM 599 C CA . SER A 1 74 ? -8.872 9.514 -4.133 1.00 72.75 74 SER A CA 1
ATOM 600 C C . SER A 1 74 ? -8.009 10.652 -3.574 1.00 72.75 74 SER A C 1
ATOM 602 O O . SER A 1 74 ? -6.984 10.409 -2.946 1.00 72.75 74 SER A O 1
ATOM 604 N N . ASP A 1 75 ? -8.414 11.894 -3.832 1.00 66.19 75 ASP A N 1
ATOM 605 C CA . ASP A 1 75 ? -7.722 13.159 -3.564 1.00 66.19 75 ASP A CA 1
ATOM 606 C C . ASP A 1 75 ? -8.568 14.132 -2.717 1.00 66.19 75 ASP A C 1
ATOM 608 O O . ASP A 1 75 ? -8.241 15.313 -2.598 1.00 66.19 75 ASP A O 1
ATOM 612 N N . ASP A 1 76 ? -9.648 13.637 -2.104 1.00 64.31 76 ASP A N 1
ATOM 613 C CA . ASP A 1 76 ? -10.464 14.380 -1.143 1.00 64.31 76 ASP A CA 1
ATOM 614 C C . ASP A 1 76 ? -9.560 15.042 -0.085 1.00 64.31 76 ASP A C 1
ATOM 616 O O . ASP A 1 76 ? -8.748 14.415 0.577 1.00 64.31 76 ASP A O 1
ATOM 620 N N . PHE A 1 77 ? -9.666 16.355 0.082 1.00 51.59 77 PHE A N 1
ATOM 621 C CA . PHE A 1 77 ? -8.873 17.134 1.037 1.00 51.59 77 PHE A CA 1
ATOM 622 C C . PHE A 1 77 ? -9.155 16.741 2.505 1.00 51.59 77 PHE A C 1
ATOM 624 O O . PHE A 1 77 ? -8.411 17.136 3.404 1.00 51.59 77 PHE A O 1
ATOM 631 N N . LEU A 1 78 ? -10.203 15.941 2.763 1.00 50.06 78 LEU A N 1
ATOM 632 C CA . LEU A 1 78 ? -10.451 15.242 4.032 1.00 50.06 78 LEU A CA 1
ATOM 633 C C . LEU A 1 78 ? -9.586 13.970 4.211 1.00 50.06 78 LEU A C 1
ATOM 635 O O . LEU A 1 78 ? -9.590 13.371 5.291 1.00 50.06 78 LEU A O 1
ATOM 639 N N . ILE A 1 79 ? -8.868 13.544 3.164 1.00 55.41 79 ILE A N 1
ATOM 640 C CA . ILE A 1 79 ? -7.856 12.475 3.147 1.00 55.41 79 ILE A CA 1
ATOM 641 C C . ILE A 1 79 ? -6.582 12.951 3.834 1.00 55.41 79 ILE A C 1
ATOM 643 O O . ILE A 1 79 ? -6.161 12.315 4.799 1.00 55.41 79 ILE A O 1
ATOM 647 N N . PHE A 1 80 ? -6.048 14.102 3.418 1.00 61.16 80 PHE A N 1
ATOM 648 C CA . PHE A 1 80 ? -4.860 14.734 3.996 1.00 61.16 80 PHE A CA 1
ATOM 649 C C . PHE A 1 80 ? -4.909 16.252 3.815 1.00 61.16 80 PHE A C 1
ATOM 651 O O . PHE A 1 80 ? -4.599 16.734 2.724 1.00 61.16 80 PHE A O 1
ATOM 658 N N . PRO A 1 81 ? -5.184 17.041 4.867 1.00 64.38 81 PRO A N 1
ATOM 659 C CA . PRO A 1 81 ? -4.925 18.480 4.826 1.00 64.38 81 PRO A CA 1
ATOM 660 C C . PRO A 1 81 ? -3.480 18.795 4.401 1.00 64.38 81 PRO A C 1
ATOM 662 O O . PRO A 1 81 ? -3.226 19.794 3.730 1.00 64.38 81 PRO A O 1
ATOM 665 N N . GLU A 1 82 ? -2.538 17.917 4.753 1.00 64.75 82 GLU A N 1
ATOM 666 C CA . GLU A 1 82 ? -1.120 18.015 4.411 1.00 64.75 82 GLU A CA 1
ATOM 667 C C . GLU A 1 82 ? -0.778 17.551 2.978 1.00 64.75 82 GLU A C 1
ATOM 669 O O . GLU A 1 82 ? 0.315 17.854 2.501 1.00 64.75 82 GLU A O 1
ATOM 674 N N . LEU A 1 83 ? -1.681 16.851 2.274 1.00 66.12 83 LEU A N 1
ATOM 675 C CA . LEU A 1 83 ? -1.500 16.373 0.890 1.00 66.12 83 LEU A CA 1
ATOM 676 C C . LEU A 1 83 ? -2.785 16.605 0.065 1.00 66.12 83 LEU A C 1
ATOM 678 O O . LEU A 1 83 ? -3.476 15.653 -0.292 1.00 66.12 83 LEU A O 1
ATOM 682 N N . PRO A 1 84 ? -3.120 17.864 -0.276 1.00 63.94 84 PRO A N 1
ATOM 683 C CA . PRO A 1 84 ? -4.393 18.220 -0.915 1.00 63.94 84 PRO A CA 1
ATOM 684 C C . PRO A 1 84 ? -4.442 17.910 -2.424 1.00 63.94 84 PRO A C 1
ATOM 686 O O . PRO A 1 84 ? -5.245 18.492 -3.151 1.00 63.94 84 PRO A O 1
ATOM 689 N N . ARG A 1 85 ? -3.510 17.104 -2.937 1.00 72.50 85 ARG A N 1
ATOM 690 C CA . ARG A 1 85 ? -3.366 16.786 -4.362 1.00 72.50 85 ARG A CA 1
ATOM 691 C C . ARG A 1 85 ? -2.924 15.344 -4.516 1.00 72.50 85 ARG A C 1
ATOM 693 O O . ARG A 1 85 ? -2.260 14.805 -3.633 1.00 72.50 85 ARG A O 1
ATOM 700 N N . HIS A 1 86 ? -3.230 14.773 -5.675 1.00 78.38 86 HIS A N 1
ATOM 701 C CA . HIS A 1 86 ? -2.735 13.462 -6.059 1.00 78.38 86 HIS A CA 1
ATOM 702 C C . HIS A 1 86 ? -1.199 13.393 -5.960 1.00 78.38 86 HIS A C 1
ATOM 704 O O . HIS A 1 86 ? -0.489 14.284 -6.440 1.00 78.38 86 HIS A O 1
ATOM 710 N N . VAL A 1 87 ? -0.702 12.339 -5.312 1.00 83.44 87 VAL A N 1
ATOM 711 C CA . VAL A 1 87 ? 0.727 12.072 -5.121 1.00 83.44 87 VAL A CA 1
ATOM 712 C C . VAL A 1 87 ? 1.114 10.900 -6.004 1.00 83.44 87 VAL A C 1
ATOM 714 O O . VAL A 1 87 ? 0.451 9.868 -5.974 1.00 83.44 87 VAL A O 1
ATOM 717 N N . SER A 1 88 ? 2.212 11.063 -6.743 1.00 87.44 88 SER A N 1
ATOM 718 C CA . SER A 1 88 ? 2.793 10.006 -7.569 1.00 87.44 88 SER A CA 1
ATOM 719 C C . SER A 1 88 ? 2.999 8.709 -6.779 1.00 87.44 88 SER A C 1
ATOM 721 O O . SER A 1 88 ? 3.439 8.713 -5.629 1.00 87.44 88 SER A O 1
ATOM 723 N N . HIS A 1 89 ? 2.742 7.600 -7.458 1.00 90.25 89 HIS A N 1
ATOM 724 C CA . HIS A 1 89 ? 2.937 6.230 -6.990 1.00 90.25 89 HIS A CA 1
ATOM 725 C C . HIS A 1 89 ? 4.408 5.785 -7.004 1.00 90.25 89 HIS A C 1
ATOM 727 O O . HIS A 1 89 ? 4.768 4.739 -6.462 1.00 90.25 89 HIS A O 1
ATOM 733 N N . MET A 1 90 ? 5.280 6.574 -7.634 1.00 92.50 90 MET A N 1
ATOM 734 C CA . MET A 1 90 ? 6.700 6.266 -7.787 1.00 92.50 90 MET A CA 1
ATOM 735 C C . MET A 1 90 ? 7.504 6.686 -6.556 1.00 92.50 90 MET A C 1
ATOM 737 O O . MET A 1 90 ? 7.201 7.679 -5.898 1.00 92.50 90 MET A O 1
ATOM 741 N N . VAL A 1 91 ? 8.583 5.956 -6.275 1.00 93.00 91 VAL A N 1
ATOM 742 C CA . VAL A 1 91 ? 9.574 6.360 -5.271 1.00 93.00 91 VAL A CA 1
ATOM 743 C C . VAL A 1 91 ? 10.560 7.354 -5.914 1.00 93.00 91 VAL A C 1
ATOM 745 O O . VAL A 1 91 ? 11.112 7.035 -6.971 1.00 93.00 91 VAL A O 1
ATOM 748 N N . PRO A 1 92 ? 10.887 8.494 -5.264 1.00 94.44 92 PRO A N 1
ATOM 749 C CA . PRO A 1 92 ? 10.653 8.805 -3.849 1.00 94.44 92 PRO A CA 1
ATOM 750 C C . PRO A 1 92 ? 9.355 9.549 -3.513 1.00 94.44 92 PRO A C 1
ATOM 752 O O . PRO A 1 92 ? 9.079 9.711 -2.326 1.00 94.44 92 PRO A O 1
ATOM 755 N N . GLU A 1 93 ? 8.580 10.015 -4.487 1.00 91.94 93 GLU A N 1
ATOM 756 C CA . GLU A 1 93 ? 7.413 10.878 -4.259 1.00 91.94 93 GLU A CA 1
ATOM 757 C C . GLU A 1 93 ? 6.352 10.220 -3.366 1.00 91.94 93 GLU A C 1
ATOM 759 O O . GLU A 1 93 ? 5.844 10.864 -2.444 1.00 91.94 93 GLU A O 1
ATOM 764 N N . SER A 1 94 ? 6.088 8.925 -3.562 1.00 91.69 94 SER A N 1
ATOM 765 C CA . SER A 1 94 ? 5.118 8.152 -2.778 1.00 91.69 94 SER A CA 1
ATOM 766 C C . SER A 1 94 ? 5.435 8.121 -1.281 1.00 91.69 94 SER A C 1
ATOM 768 O O . SER A 1 94 ? 4.528 7.997 -0.462 1.00 91.69 94 SER A O 1
ATOM 770 N N . LYS A 1 95 ? 6.697 8.337 -0.878 1.00 93.94 95 LYS A N 1
ATOM 771 C CA . LYS A 1 95 ? 7.085 8.390 0.543 1.00 93.94 95 LYS A CA 1
ATOM 772 C C . LYS A 1 95 ? 6.377 9.503 1.310 1.00 93.94 95 LYS A C 1
ATOM 774 O O . LYS A 1 95 ? 6.191 9.381 2.519 1.00 93.94 95 LYS A O 1
ATOM 779 N N . ALA A 1 96 ? 5.961 10.572 0.626 1.00 90.69 96 ALA A N 1
ATOM 780 C CA . ALA A 1 96 ? 5.219 11.662 1.248 1.00 90.69 96 ALA A CA 1
ATOM 781 C C . ALA A 1 96 ? 3.871 11.199 1.827 1.00 90.69 96 ALA A C 1
ATOM 783 O O . ALA A 1 96 ? 3.373 11.826 2.758 1.00 90.69 96 ALA A O 1
ATOM 784 N N . THR A 1 97 ? 3.301 10.094 1.329 1.00 89.31 97 THR A N 1
ATOM 785 C CA . THR A 1 97 ? 1.991 9.591 1.763 1.00 89.31 97 THR A CA 1
ATOM 786 C C . THR A 1 97 ? 2.063 8.709 3.008 1.00 89.31 97 THR A C 1
ATOM 788 O O . THR A 1 97 ? 1.067 8.589 3.718 1.00 89.31 97 THR A O 1
ATOM 791 N N . PHE A 1 98 ? 3.231 8.145 3.335 1.00 91.81 98 PHE A N 1
ATOM 792 C CA . PHE A 1 98 ? 3.379 7.090 4.343 1.00 91.81 98 PHE A CA 1
ATOM 793 C C . PHE A 1 98 ? 2.894 7.496 5.737 1.00 91.81 98 PHE A C 1
ATOM 795 O O . PHE A 1 98 ? 1.912 6.946 6.240 1.00 91.81 98 PHE A O 1
ATOM 802 N N . ALA A 1 99 ? 3.566 8.448 6.384 1.00 92.12 99 ALA A N 1
ATOM 803 C CA . ALA A 1 99 ? 3.197 8.868 7.732 1.00 92.12 99 ALA A CA 1
ATOM 804 C C . ALA A 1 99 ? 1.787 9.483 7.813 1.00 92.12 99 ALA A C 1
ATOM 806 O O . ALA A 1 99 ? 1.062 9.137 8.756 1.00 92.12 99 ALA A O 1
ATOM 807 N N . PRO A 1 100 ? 1.360 10.353 6.874 1.00 89.50 100 PRO A N 1
ATOM 808 C CA . PRO A 1 100 ? -0.004 10.868 6.869 1.00 89.50 100 PRO A CA 1
ATOM 809 C C . PRO A 1 100 ? -1.051 9.747 6.767 1.00 89.50 100 PRO A C 1
ATOM 811 O O . PRO A 1 100 ? -1.891 9.633 7.666 1.00 89.50 100 PRO A O 1
ATOM 814 N N . LEU A 1 101 ? -0.971 8.862 5.759 1.00 89.12 101 LEU A N 1
ATOM 815 C CA . LEU A 1 101 ? -1.930 7.757 5.575 1.00 89.12 101 LEU A CA 1
ATOM 816 C C . LEU A 1 101 ? -1.969 6.820 6.760 1.00 89.12 101 LEU A C 1
ATOM 818 O O . LEU A 1 101 ? -3.052 6.436 7.206 1.00 89.12 101 LEU A O 1
ATOM 822 N N . PHE A 1 102 ? -0.808 6.484 7.311 1.00 92.56 102 PHE A N 1
ATOM 823 C CA . PHE A 1 102 ? -0.737 5.608 8.467 1.00 92.56 102 PHE A CA 1
ATOM 824 C C . PHE A 1 102 ? -1.472 6.205 9.675 1.00 92.56 102 PHE A C 1
ATOM 826 O O . PHE A 1 102 ? -2.276 5.526 10.321 1.00 92.56 102 PHE A O 1
ATOM 833 N N . ARG A 1 103 ? -1.265 7.498 9.958 1.00 92.12 103 ARG A N 1
ATOM 834 C CA . ARG A 1 103 ? -1.976 8.200 11.040 1.00 92.12 103 ARG A CA 1
ATOM 835 C C . ARG A 1 103 ? -3.476 8.307 10.770 1.00 92.12 103 ARG A C 1
ATOM 837 O O . ARG A 1 103 ? -4.270 8.092 11.688 1.00 92.12 103 ARG A O 1
ATOM 844 N N . ARG A 1 104 ? -3.883 8.568 9.525 1.00 89.31 104 ARG A N 1
ATOM 845 C CA . ARG A 1 104 ? -5.303 8.602 9.136 1.00 89.31 104 ARG A CA 1
ATOM 846 C C . ARG A 1 104 ? -5.977 7.247 9.331 1.00 89.31 104 ARG A C 1
ATOM 848 O O . ARG A 1 104 ? -7.073 7.194 9.893 1.00 89.31 104 ARG A O 1
ATOM 855 N N . CYS A 1 105 ? -5.299 6.161 8.958 1.00 91.31 105 CYS A N 1
ATOM 856 C CA . CYS A 1 105 ? -5.756 4.796 9.210 1.00 91.31 105 CYS A CA 1
ATOM 857 C C . CYS A 1 105 ? -5.955 4.554 10.708 1.00 91.31 105 CYS A C 1
ATOM 859 O O . CYS A 1 105 ? -7.043 4.152 11.118 1.00 91.31 105 CYS A O 1
ATOM 861 N N . LEU A 1 106 ? -4.953 4.871 11.537 1.00 92.12 106 LEU A N 1
ATOM 862 C CA . LEU A 1 106 ? -5.044 4.735 12.996 1.00 92.12 106 LEU A CA 1
ATOM 863 C C . LEU A 1 106 ? -6.249 5.473 13.583 1.00 92.12 106 LEU A C 1
ATOM 865 O O . LEU A 1 106 ? -6.981 4.911 14.400 1.00 92.12 106 LEU A O 1
ATOM 869 N N . GLN A 1 107 ? -6.469 6.724 13.180 1.00 91.12 107 GLN A N 1
ATOM 870 C CA . GLN A 1 107 ? -7.595 7.509 13.674 1.00 91.12 107 GLN A CA 1
ATOM 871 C C . GLN A 1 107 ? -8.939 6.939 13.191 1.00 91.12 107 GLN A C 1
ATOM 873 O O . GLN A 1 107 ? -9.856 6.801 14.008 1.00 91.12 107 GLN A O 1
ATOM 878 N N . SER A 1 108 ? -9.050 6.526 11.924 1.00 91.44 108 SER A N 1
ATOM 879 C CA . SER A 1 108 ? -10.281 5.926 11.387 1.00 91.44 108 SER A CA 1
ATOM 880 C C . SER A 1 108 ? -10.679 4.643 12.117 1.00 91.44 108 SER A C 1
ATOM 882 O O . SER A 1 108 ? -11.819 4.513 12.557 1.00 91.44 108 SER A O 1
ATOM 884 N N . LEU A 1 109 ? -9.714 3.748 12.357 1.00 92.81 109 LEU A N 1
ATOM 885 C CA . LEU A 1 109 ? -9.914 2.473 13.048 1.00 92.81 109 LEU A CA 1
ATOM 886 C C . LEU A 1 109 ? -10.436 2.658 14.478 1.00 92.81 109 LEU A C 1
ATOM 888 O O . LEU A 1 109 ? -11.083 1.770 15.029 1.00 92.81 109 LEU A O 1
ATOM 892 N N . ARG A 1 110 ? -10.143 3.803 15.100 1.00 93.44 110 ARG A N 1
ATOM 893 C CA . ARG A 1 110 ? -10.512 4.096 16.490 1.00 93.44 110 ARG A CA 1
ATOM 894 C C . ARG A 1 110 ? -11.830 4.839 16.628 1.00 93.44 110 ARG A C 1
ATOM 896 O O . ARG A 1 110 ? -12.458 4.736 17.680 1.00 93.44 110 ARG A O 1
ATOM 903 N N . THR A 1 111 ? -12.203 5.638 15.632 1.00 91.19 111 THR A N 1
ATOM 904 C CA . THR A 1 111 ? -13.221 6.684 15.818 1.00 91.19 111 THR A CA 1
ATOM 905 C C . THR A 1 111 ? -14.307 6.717 14.749 1.00 91.19 111 THR A C 1
ATOM 907 O O . THR A 1 111 ? -15.310 7.397 14.951 1.00 91.19 111 THR A O 1
ATOM 910 N N . GLU A 1 112 ? -14.157 5.982 13.647 1.00 92.31 112 GLU A N 1
ATOM 911 C CA . GLU A 1 112 ? -15.080 6.042 12.510 1.00 92.31 112 GLU A CA 1
ATOM 912 C C . GLU A 1 112 ? -15.822 4.721 12.276 1.00 92.31 112 GLU A C 1
ATOM 914 O O . GLU A 1 112 ? -15.637 3.732 12.988 1.00 92.31 112 GLU A O 1
ATOM 919 N N . ASN A 1 113 ? -16.723 4.728 11.292 1.00 93.81 113 ASN A N 1
ATOM 920 C CA . ASN A 1 113 ? -17.437 3.532 10.856 1.00 93.81 113 ASN A CA 1
ATOM 921 C C . ASN A 1 113 ? -16.536 2.607 10.014 1.00 93.81 113 ASN A C 1
ATOM 923 O O . ASN A 1 113 ? -15.453 2.995 9.566 1.00 93.81 113 ASN A O 1
ATOM 927 N N . SER A 1 114 ? -17.004 1.377 9.788 1.00 95.44 114 SER A N 1
ATOM 928 C CA . SER A 1 114 ? -16.261 0.363 9.036 1.00 95.44 114 SER A CA 1
ATOM 929 C C . SER A 1 114 ? -15.950 0.787 7.603 1.00 95.44 114 SER A C 1
ATOM 931 O O . SER A 1 114 ? -14.845 0.525 7.145 1.00 95.44 114 SER A O 1
ATOM 933 N N . PHE A 1 115 ? -16.874 1.473 6.924 1.00 94.31 115 PHE A N 1
ATOM 934 C CA . PHE A 1 115 ? -16.686 1.960 5.554 1.00 94.31 115 PHE A CA 1
ATOM 935 C C . PHE A 1 115 ? -15.497 2.917 5.454 1.00 94.31 115 PHE A C 1
ATOM 937 O O . PHE A 1 115 ? -14.583 2.701 4.659 1.00 94.31 115 PHE A O 1
ATOM 944 N N . ASN A 1 116 ? -15.460 3.938 6.314 1.00 91.06 116 ASN A N 1
ATOM 945 C CA . ASN A 1 116 ? -14.347 4.874 6.340 1.00 91.06 116 ASN A CA 1
ATOM 946 C C . ASN A 1 116 ? -13.049 4.179 6.743 1.00 91.06 116 ASN A C 1
ATOM 948 O O . ASN A 1 116 ? -12.036 4.353 6.077 1.00 91.06 116 ASN A O 1
ATOM 952 N N . ALA A 1 117 ? -13.059 3.366 7.799 1.00 92.69 117 ALA A N 1
ATOM 953 C CA . ALA A 1 117 ? -11.853 2.651 8.200 1.00 92.69 117 ALA A CA 1
ATOM 954 C C . ALA A 1 117 ? -11.310 1.754 7.072 1.00 92.69 117 ALA A C 1
ATOM 956 O O . ALA A 1 117 ? -10.106 1.740 6.825 1.00 92.69 117 ALA A O 1
ATOM 957 N N . ALA A 1 118 ? -12.189 1.047 6.358 1.00 94.06 118 ALA A N 1
ATOM 958 C CA . ALA A 1 118 ? -11.808 0.145 5.279 1.00 94.06 118 ALA A CA 1
ATOM 959 C C . ALA A 1 118 ? -11.211 0.891 4.085 1.00 94.06 118 ALA A C 1
ATOM 961 O O . ALA A 1 118 ? -10.155 0.486 3.604 1.00 94.06 118 ALA A O 1
ATOM 962 N N . ARG A 1 119 ? -11.816 2.001 3.638 1.00 91.81 119 ARG A N 1
ATOM 963 C CA . ARG A 1 119 ? -11.258 2.767 2.511 1.00 91.81 119 ARG A CA 1
ATOM 964 C C . ARG A 1 119 ? -9.871 3.329 2.820 1.00 91.81 119 ARG A C 1
ATOM 966 O O . ARG A 1 119 ? -9.011 3.298 1.952 1.00 91.81 119 ARG A O 1
ATOM 973 N N . TRP A 1 120 ? -9.622 3.768 4.058 1.00 90.31 120 TRP A N 1
ATOM 974 C CA . TRP A 1 120 ? -8.301 4.266 4.453 1.00 90.31 120 TRP A CA 1
ATOM 975 C C . TRP A 1 120 ? -7.257 3.171 4.502 1.00 90.31 120 TRP A C 1
ATOM 977 O O . TRP A 1 120 ? -6.163 3.348 3.972 1.00 90.31 120 TRP A O 1
ATOM 987 N N . VAL A 1 121 ? -7.606 2.036 5.111 1.00 92.94 121 VAL A N 1
ATOM 988 C CA . VAL A 1 121 ? -6.725 0.869 5.129 1.00 92.94 121 VAL A CA 1
ATOM 989 C C . VAL A 1 121 ? -6.425 0.425 3.698 1.00 92.94 121 VAL A C 1
ATOM 991 O O . VAL A 1 121 ? -5.260 0.220 3.386 1.00 92.94 121 VAL A O 1
ATOM 994 N N . GLY A 1 122 ? -7.427 0.373 2.816 1.00 92.06 122 GLY A N 1
ATOM 995 C CA . GLY A 1 122 ? -7.241 0.096 1.389 1.00 92.06 122 GLY A CA 1
ATOM 996 C C . GLY A 1 122 ? -6.261 1.063 0.720 1.00 92.06 122 GLY A C 1
ATOM 997 O O . GLY A 1 122 ? -5.281 0.625 0.127 1.00 92.06 122 GLY A O 1
ATOM 998 N N . SER A 1 123 ? -6.445 2.376 0.885 1.00 90.56 123 SER A N 1
ATOM 999 C CA . SER A 1 123 ? -5.521 3.370 0.317 1.00 90.56 123 SER A CA 1
ATOM 1000 C C . SER A 1 123 ? -4.097 3.264 0.873 1.00 90.56 123 SER A C 1
ATOM 1002 O O . SER A 1 123 ? -3.142 3.496 0.142 1.00 90.56 123 SER A O 1
ATOM 1004 N N . LEU A 1 124 ? -3.914 2.906 2.147 1.00 91.62 124 LEU A N 1
ATOM 1005 C CA . LEU A 1 124 ? -2.578 2.648 2.694 1.00 91.62 124 LEU A CA 1
ATOM 1006 C C . LEU A 1 124 ? -1.955 1.382 2.086 1.00 91.62 124 LEU A C 1
ATOM 1008 O O . LEU A 1 124 ? -0.769 1.398 1.758 1.00 91.62 124 LEU A O 1
ATOM 1012 N N . LEU A 1 125 ? -2.738 0.307 1.929 1.00 92.00 125 LEU A N 1
ATOM 1013 C CA . LEU A 1 125 ? -2.290 -0.948 1.310 1.00 92.00 125 LEU A CA 1
ATOM 1014 C C . LEU A 1 125 ? -1.794 -0.720 -0.115 1.00 92.00 125 LEU A C 1
ATOM 1016 O O . LEU A 1 125 ? -0.707 -1.183 -0.439 1.00 92.00 125 LEU A O 1
ATOM 1020 N N . HIS A 1 126 ? -2.508 0.083 -0.900 1.00 91.75 126 HIS A N 1
ATOM 1021 C CA . HIS A 1 126 ? -2.088 0.487 -2.238 1.00 91.75 126 HIS A CA 1
ATOM 1022 C C . HIS A 1 126 ? -0.645 1.024 -2.268 1.00 91.75 126 HIS A C 1
ATOM 1024 O O . HIS A 1 126 ? 0.218 0.484 -2.954 1.00 91.75 126 HIS A O 1
ATOM 1030 N N . TYR A 1 127 ? -0.340 2.044 -1.456 1.00 91.44 127 TYR A N 1
ATOM 1031 C CA . TYR A 1 127 ? 1.003 2.635 -1.441 1.00 91.44 127 TYR A CA 1
ATOM 1032 C C . TYR A 1 127 ? 2.069 1.675 -0.901 1.00 91.44 127 TYR A C 1
ATOM 1034 O O . TYR A 1 127 ? 3.246 1.802 -1.250 1.00 91.44 127 TYR A O 1
ATOM 1042 N N . ILE A 1 128 ? 1.687 0.714 -0.054 1.00 91.38 128 ILE A N 1
ATOM 1043 C CA . ILE A 1 128 ? 2.582 -0.362 0.382 1.00 91.38 128 ILE A CA 1
ATOM 1044 C C . ILE A 1 128 ? 2.906 -1.293 -0.784 1.00 91.38 128 ILE A C 1
ATOM 1046 O O . ILE A 1 128 ? 4.075 -1.622 -0.991 1.00 91.38 128 ILE A O 1
ATOM 1050 N N . GLU A 1 129 ? 1.883 -1.705 -1.525 1.00 90.25 129 GLU A N 1
ATOM 1051 C CA . GLU A 1 129 ? 1.973 -2.600 -2.677 1.00 90.25 129 GLU A CA 1
ATOM 1052 C C . GLU A 1 129 ? 2.821 -1.971 -3.787 1.00 90.25 129 GLU A C 1
ATOM 1054 O O . GLU A 1 129 ? 3.797 -2.588 -4.218 1.00 90.25 129 GLU A O 1
ATOM 1059 N N . ASP A 1 130 ? 2.567 -0.709 -4.135 1.00 91.50 130 ASP A N 1
ATOM 1060 C CA . ASP A 1 130 ? 3.368 0.049 -5.105 1.00 91.50 130 ASP A CA 1
ATOM 1061 C C . ASP A 1 130 ? 4.814 0.198 -4.664 1.00 91.50 130 ASP A C 1
ATOM 1063 O O . ASP A 1 130 ? 5.743 -0.075 -5.414 1.00 91.50 130 ASP A O 1
ATOM 1067 N N . SER A 1 131 ? 5.053 0.556 -3.406 1.00 91.19 131 SER A N 1
ATOM 1068 C CA . SER A 1 131 ? 6.425 0.659 -2.894 1.00 91.19 131 SER A CA 1
ATOM 1069 C C . SER A 1 131 ? 7.154 -0.691 -2.878 1.00 91.19 131 SER A C 1
ATOM 1071 O O . SER A 1 131 ? 8.388 -0.731 -2.882 1.00 91.19 131 SER A O 1
ATOM 1073 N N . GLY A 1 132 ? 6.398 -1.791 -2.840 1.00 88.44 132 GLY A N 1
ATOM 1074 C CA . GLY A 1 132 ? 6.871 -3.161 -3.006 1.00 88.44 132 GLY A CA 1
ATOM 1075 C C . GLY A 1 132 ? 7.006 -3.602 -4.465 1.00 88.44 132 GLY A C 1
ATOM 1076 O O . GLY A 1 132 ? 7.669 -4.609 -4.724 1.00 88.44 132 GLY A O 1
ATOM 1077 N N . SER A 1 133 ? 6.453 -2.853 -5.414 1.00 88.19 133 SER A N 1
ATOM 1078 C CA . SER A 1 133 ? 6.529 -3.122 -6.844 1.00 88.19 133 SER A CA 1
ATOM 1079 C C . SER A 1 133 ? 7.898 -2.690 -7.399 1.00 88.19 133 SER A C 1
ATOM 1081 O O . SER A 1 133 ? 8.301 -1.530 -7.257 1.00 88.19 133 SER A O 1
ATOM 1083 N N . PRO A 1 134 ? 8.669 -3.593 -8.038 1.00 89.94 134 PRO A N 1
ATOM 1084 C CA . PRO A 1 134 ? 9.975 -3.271 -8.604 1.00 89.94 134 PRO A CA 1
ATOM 1085 C C . PRO A 1 134 ? 10.023 -2.053 -9.540 1.00 89.94 134 PRO A C 1
ATOM 1087 O O . PRO A 1 134 ? 10.962 -1.265 -9.383 1.00 89.94 134 PRO A O 1
ATOM 1090 N N . PRO A 1 135 ? 9.079 -1.841 -10.487 1.00 92.44 135 PRO A N 1
ATOM 1091 C CA . PRO A 1 135 ? 9.130 -0.668 -11.355 1.00 92.44 135 PRO A CA 1
ATOM 1092 C C . PRO A 1 135 ? 8.942 0.644 -10.578 1.00 92.44 135 PRO A C 1
ATOM 1094 O O . PRO A 1 135 ? 9.694 1.590 -10.816 1.00 92.44 135 PRO A O 1
ATOM 1097 N N . HIS A 1 136 ? 8.050 0.685 -9.585 1.00 94.31 136 HIS A N 1
ATOM 1098 C CA . HIS A 1 136 ? 7.829 1.863 -8.735 1.00 94.31 136 HIS A CA 1
ATOM 1099 C C . HIS A 1 136 ? 9.035 2.165 -7.844 1.00 94.31 136 HIS A C 1
ATOM 1101 O O . HIS A 1 136 ? 9.522 3.298 -7.809 1.00 94.31 136 HIS A O 1
ATOM 1107 N N . ALA A 1 137 ? 9.569 1.145 -7.165 1.00 94.62 137 ALA A N 1
ATOM 1108 C CA . ALA A 1 137 ? 10.720 1.281 -6.272 1.00 94.62 137 ALA A CA 1
ATOM 1109 C C . ALA A 1 137 ? 12.009 1.692 -7.011 1.00 94.62 137 ALA A C 1
ATOM 1111 O O . ALA A 1 137 ? 12.886 2.350 -6.437 1.00 94.62 137 ALA A O 1
ATOM 1112 N N . ALA A 1 138 ? 12.142 1.296 -8.282 1.00 95.19 138 ALA A N 1
ATOM 1113 C CA . ALA A 1 138 ? 13.294 1.607 -9.125 1.00 95.19 138 ALA A CA 1
ATOM 1114 C C . ALA A 1 138 ? 13.129 2.865 -9.996 1.00 95.19 138 ALA A C 1
ATOM 1116 O O . ALA A 1 138 ? 14.096 3.244 -10.661 1.00 95.19 138 ALA A O 1
ATOM 1117 N N . GLY A 1 139 ? 11.966 3.526 -9.996 1.00 95.06 139 GLY A N 1
ATOM 1118 C CA . GLY A 1 139 ? 11.737 4.706 -10.838 1.00 95.06 139 GLY A CA 1
ATOM 1119 C C . GLY A 1 139 ? 11.630 4.376 -12.334 1.00 95.06 139 GLY A C 1
ATOM 1120 O O . GLY A 1 139 ? 12.025 5.181 -13.175 1.00 95.06 139 GLY A O 1
ATOM 1121 N N . ILE A 1 140 ? 11.176 3.171 -12.684 1.00 94.69 140 ILE A N 1
ATOM 1122 C CA . ILE A 1 140 ? 11.062 2.703 -14.070 1.00 94.69 140 ILE A CA 1
ATOM 1123 C C . ILE A 1 140 ? 9.667 3.057 -14.590 1.00 94.69 140 ILE A C 1
ATOM 1125 O O . ILE A 1 140 ? 8.677 2.577 -14.050 1.00 94.69 140 ILE A O 1
ATOM 1129 N N . GLY A 1 141 ? 9.598 3.883 -15.637 1.00 91.88 141 GLY A N 1
ATOM 1130 C CA . GLY A 1 141 ? 8.356 4.272 -16.319 1.00 91.88 141 GLY A CA 1
ATOM 1131 C C . GLY A 1 141 ? 8.228 3.697 -17.738 1.00 91.88 141 GLY A C 1
ATOM 1132 O O . GLY A 1 141 ? 9.098 2.956 -18.204 1.00 91.88 141 GLY A O 1
ATOM 1133 N N . GLY A 1 142 ? 7.161 4.086 -18.443 1.00 90.38 142 GLY A N 1
ATOM 1134 C CA . GLY A 1 142 ? 6.896 3.704 -19.840 1.00 90.38 142 GLY A CA 1
ATOM 1135 C C . GLY A 1 142 ? 6.474 2.241 -20.010 1.00 90.38 142 GLY A C 1
ATOM 1136 O O . GLY A 1 142 ? 6.070 1.593 -19.053 1.00 90.38 142 GLY A O 1
ATOM 1137 N N . ASP A 1 143 ? 6.598 1.691 -21.219 1.00 89.00 143 ASP A N 1
ATOM 1138 C CA . ASP A 1 143 ? 6.137 0.325 -21.538 1.00 89.00 143 ASP A CA 1
ATOM 1139 C C . ASP A 1 143 ? 6.742 -0.757 -20.629 1.00 89.00 143 ASP A C 1
ATOM 1141 O O . ASP A 1 143 ? 6.104 -1.766 -20.323 1.00 89.00 143 ASP A O 1
ATOM 1145 N N . LEU A 1 144 ? 7.982 -0.551 -20.177 1.00 89.19 144 LEU A N 1
ATOM 1146 C CA . LEU A 1 144 ? 8.659 -1.479 -19.277 1.00 89.19 144 LEU A CA 1
ATOM 1147 C C . LEU A 1 144 ? 8.001 -1.532 -17.890 1.00 89.19 144 LEU A C 1
ATOM 1149 O O . LEU A 1 144 ? 8.001 -2.593 -17.272 1.00 89.19 144 LEU A O 1
ATOM 1153 N N . HIS A 1 145 ? 7.428 -0.419 -17.425 1.00 90.19 145 HIS A N 1
ATOM 1154 C CA . HIS A 1 145 ? 6.685 -0.350 -16.167 1.00 90.19 145 HIS A CA 1
ATOM 1155 C C . HIS A 1 145 ? 5.505 -1.321 -16.197 1.00 90.19 145 HIS A C 1
ATOM 1157 O O . HIS A 1 145 ? 5.474 -2.277 -15.424 1.00 90.19 145 HIS A O 1
ATOM 1163 N N . PHE A 1 146 ? 4.624 -1.157 -17.188 1.00 85.31 146 PHE A N 1
ATOM 1164 C CA . PHE A 1 146 ? 3.448 -2.006 -17.364 1.00 85.31 146 PHE A CA 1
ATOM 1165 C C . PHE A 1 146 ? 3.825 -3.485 -17.519 1.00 85.31 146 PHE A C 1
ATOM 1167 O O . PHE A 1 146 ? 3.202 -4.367 -16.923 1.00 85.31 146 PHE A O 1
ATOM 1174 N N . LYS A 1 147 ? 4.887 -3.780 -18.283 1.00 84.81 147 LYS A N 1
ATOM 1175 C CA . LYS A 1 147 ? 5.408 -5.149 -18.406 1.00 84.81 147 LYS A CA 1
ATOM 1176 C C . LYS A 1 147 ? 5.820 -5.721 -17.053 1.00 84.81 147 LYS A C 1
ATOM 1178 O O . LYS A 1 147 ? 5.478 -6.861 -16.762 1.00 84.81 147 LYS A O 1
ATOM 1183 N N . MET A 1 148 ? 6.552 -4.958 -16.242 1.00 85.25 148 MET A N 1
ATOM 1184 C CA . MET A 1 148 ? 7.040 -5.402 -14.934 1.00 85.25 148 MET A CA 1
ATOM 1185 C C . MET A 1 148 ? 5.917 -5.648 -13.925 1.00 85.25 148 MET A C 1
ATOM 1187 O O . MET A 1 148 ? 5.987 -6.631 -13.184 1.00 85.25 148 MET A O 1
ATOM 1191 N N . GLU A 1 149 ? 4.888 -4.801 -13.899 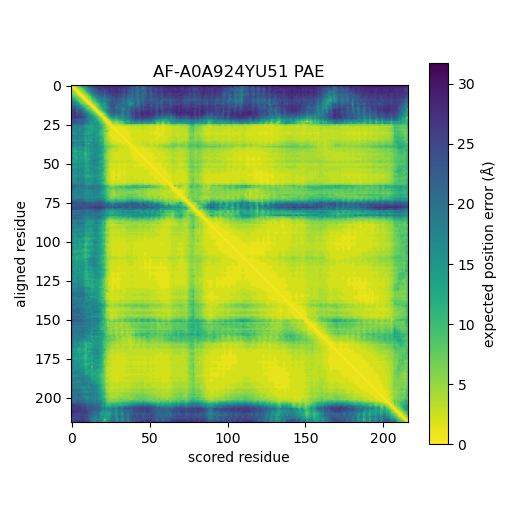1.00 81.44 149 GLU A N 1
ATOM 1192 C CA . GLU A 1 149 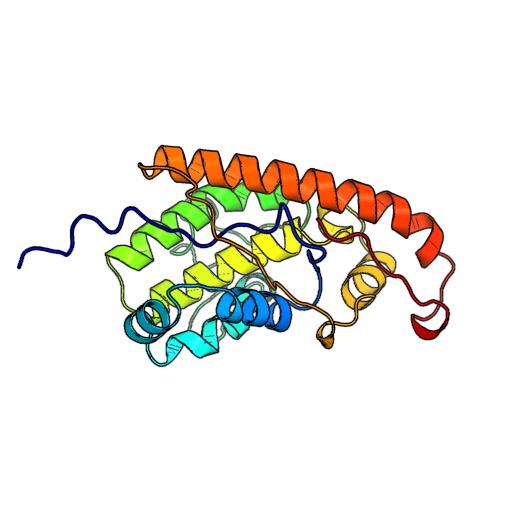? 3.715 -4.986 -13.033 1.00 81.44 149 GLU A CA 1
ATOM 1193 C C . GLU A 1 149 ? 2.960 -6.277 -13.369 1.00 81.44 149 GLU A C 1
ATOM 1195 O O . GLU A 1 149 ? 2.584 -7.044 -12.484 1.00 81.44 149 GLU A O 1
ATOM 1200 N N . ASN A 1 150 ? 2.814 -6.566 -14.665 1.00 77.00 150 ASN A N 1
ATOM 1201 C CA . ASN A 1 150 ? 2.047 -7.707 -15.169 1.00 77.00 150 ASN A CA 1
ATOM 1202 C C . ASN A 1 150 ? 2.887 -8.983 -15.362 1.00 77.00 150 ASN A C 1
ATOM 1204 O O . ASN A 1 150 ? 2.391 -10.011 -15.842 1.00 77.00 150 ASN A O 1
ATOM 1208 N N . TRP A 1 151 ? 4.171 -8.949 -14.993 1.00 76.00 151 TRP A N 1
ATOM 1209 C CA . TRP A 1 151 ? 5.083 -10.071 -15.217 1.00 76.00 151 TRP A CA 1
ATOM 1210 C C . TRP A 1 151 ? 4.820 -11.258 -14.281 1.00 76.00 151 TRP A C 1
ATOM 1212 O O . TRP A 1 151 ? 5.157 -12.399 -14.606 1.00 76.00 151 TRP A O 1
ATOM 1222 N N . LEU A 1 152 ? 4.212 -11.015 -13.117 1.00 71.69 152 LEU A N 1
ATOM 1223 C CA . LEU A 1 152 ? 3.960 -12.034 -12.098 1.00 71.69 152 LEU A CA 1
ATOM 1224 C C . LEU A 1 152 ? 2.630 -12.765 -12.286 1.00 71.69 152 LEU A C 1
ATOM 1226 O O . LEU A 1 152 ? 1.649 -12.230 -12.796 1.00 71.69 152 LEU A O 1
ATOM 1230 N N . ASP A 1 153 ? 2.588 -14.049 -11.910 1.00 73.44 153 ASP A N 1
ATOM 1231 C CA . ASP A 1 153 ? 1.320 -14.786 -11.833 1.00 73.44 153 ASP A CA 1
ATOM 1232 C C . ASP A 1 153 ? 0.703 -14.471 -10.480 1.00 73.44 153 ASP A C 1
ATOM 1234 O O . ASP A 1 153 ? 1.113 -15.035 -9.464 1.00 73.44 153 ASP A O 1
ATOM 1238 N N . ALA A 1 154 ? -0.282 -13.578 -10.471 1.00 69.88 154 ALA A N 1
ATOM 1239 C CA . ALA A 1 154 ? -0.949 -13.165 -9.247 1.00 69.88 154 ALA A CA 1
ATOM 1240 C C . ALA A 1 154 ? -1.597 -14.350 -8.495 1.00 69.88 154 ALA A C 1
ATOM 1242 O O . ALA A 1 154 ? -1.719 -14.325 -7.273 1.00 69.88 154 ALA A O 1
ATOM 1243 N N . LYS A 1 155 ? -1.932 -15.450 -9.188 1.00 71.31 155 LYS A N 1
ATOM 1244 C CA . LYS A 1 155 ? -2.481 -16.667 -8.559 1.00 71.31 155 LYS A CA 1
ATOM 1245 C C . LYS A 1 155 ? -1.438 -17.471 -7.785 1.00 71.31 155 LYS A C 1
ATOM 1247 O O . LYS A 1 155 ? -1.802 -18.338 -6.994 1.00 71.31 155 LYS A O 1
ATOM 1252 N N . ARG A 1 156 ? -0.148 -17.219 -8.025 1.00 72.00 156 ARG A N 1
ATOM 1253 C CA . ARG A 1 156 ? 0.971 -17.872 -7.328 1.00 72.00 156 ARG A CA 1
ATOM 1254 C C . ARG A 1 156 ? 1.433 -17.084 -6.102 1.00 72.00 156 ARG A C 1
ATOM 1256 O O . ARG A 1 156 ? 2.345 -17.542 -5.418 1.00 72.00 156 ARG A O 1
ATOM 1263 N N . ILE A 1 157 ? 0.808 -15.944 -5.805 1.00 69.75 157 ILE A N 1
ATOM 1264 C CA . ILE A 1 157 ? 1.072 -15.175 -4.590 1.00 69.75 157 ILE A CA 1
ATOM 1265 C C . ILE A 1 157 ? 0.581 -15.980 -3.389 1.00 69.75 157 ILE A C 1
ATOM 1267 O O . ILE A 1 157 ? -0.593 -16.328 -3.283 1.00 69.75 157 ILE A O 1
ATOM 1271 N N . ARG A 1 158 ? 1.499 -16.292 -2.479 1.00 66.69 158 ARG A N 1
ATOM 1272 C CA . ARG A 1 158 ? 1.225 -16.986 -1.216 1.00 66.69 158 ARG A CA 1
ATOM 1273 C C . ARG A 1 158 ? 1.825 -16.155 -0.089 1.00 66.69 158 ARG A C 1
ATOM 1275 O O . ARG A 1 158 ? 2.730 -15.383 -0.341 1.00 66.69 158 ARG A O 1
ATOM 1282 N N . LEU A 1 159 ? 1.327 -16.277 1.134 1.00 68.00 159 LEU A N 1
ATOM 1283 C CA . LEU A 1 159 ? 1.920 -15.642 2.324 1.00 68.00 159 LEU A CA 1
ATOM 1284 C C . LEU A 1 159 ? 1.949 -16.646 3.486 1.00 68.00 159 LEU A C 1
ATOM 1286 O O . LEU A 1 159 ? 1.733 -16.305 4.647 1.00 68.00 159 LEU A O 1
ATOM 1290 N N . ASP A 1 160 ? 2.142 -17.924 3.157 1.00 63.97 160 ASP A N 1
ATOM 1291 C CA . ASP A 1 160 ? 2.132 -19.002 4.141 1.00 63.97 160 ASP A CA 1
ATOM 1292 C C . ASP A 1 160 ? 3.277 -18.813 5.147 1.00 63.97 160 ASP A C 1
ATOM 1294 O O . ASP A 1 160 ? 4.424 -18.594 4.762 1.00 63.97 160 ASP A O 1
ATOM 1298 N N . GLY A 1 161 ? 2.962 -18.904 6.442 1.00 66.62 161 GLY A N 1
ATOM 1299 C CA . GLY A 1 161 ? 3.935 -18.706 7.522 1.00 66.62 161 GLY A CA 1
ATOM 1300 C C . GLY A 1 161 ? 4.236 -17.242 7.858 1.00 66.62 161 GLY A C 1
ATOM 1301 O O . GLY A 1 161 ? 5.059 -16.989 8.734 1.00 66.62 161 GLY A O 1
ATOM 1302 N N . TYR A 1 162 ? 3.574 -16.279 7.210 1.00 69.06 162 TYR A N 1
ATOM 1303 C CA . TYR A 1 162 ? 3.707 -14.874 7.575 1.00 69.06 162 TYR A CA 1
ATOM 1304 C C . TYR A 1 162 ? 3.110 -14.591 8.962 1.00 69.06 162 TYR A C 1
ATOM 1306 O O . TYR A 1 162 ? 1.934 -14.851 9.218 1.00 69.06 162 TYR A O 1
ATOM 1314 N N . GLU A 1 163 ? 3.918 -13.986 9.834 1.00 68.06 163 GLU A N 1
ATOM 1315 C CA . GLU A 1 163 ? 3.485 -13.476 11.132 1.00 68.06 163 GLU A CA 1
ATOM 1316 C C . GLU A 1 163 ? 3.589 -11.941 11.167 1.00 68.06 163 GLU A C 1
ATOM 1318 O O . GLU A 1 163 ? 4.683 -11.391 10.986 1.00 68.06 163 GLU A O 1
ATOM 1323 N N . PRO A 1 164 ? 2.478 -11.222 11.425 1.00 73.06 164 PRO A N 1
ATOM 1324 C CA . PRO A 1 164 ? 2.510 -9.775 11.576 1.00 73.06 164 PRO A CA 1
ATOM 1325 C C . PRO A 1 164 ? 3.435 -9.316 12.701 1.00 73.06 164 PRO A C 1
ATOM 1327 O O . PRO A 1 164 ? 3.349 -9.789 13.834 1.00 73.06 164 PRO A O 1
ATOM 1330 N N . GLN A 1 165 ? 4.283 -8.333 12.402 1.00 78.38 165 GLN A N 1
ATOM 1331 C CA . GLN A 1 165 ? 5.171 -7.725 13.388 1.00 78.38 165 GLN A CA 1
ATOM 1332 C C . GLN A 1 165 ? 4.549 -6.468 13.989 1.00 78.38 165 GLN A C 1
ATOM 1334 O O . GLN A 1 165 ? 3.943 -5.651 13.295 1.00 78.38 165 GLN A O 1
ATOM 1339 N N . LEU A 1 166 ? 4.745 -6.282 15.293 1.00 84.38 166 LEU A N 1
ATOM 1340 C CA . LEU A 1 166 ? 4.352 -5.049 15.960 1.00 84.38 166 LEU A CA 1
ATOM 1341 C C . LEU A 1 166 ? 5.251 -3.897 15.488 1.00 84.38 166 LEU A C 1
ATOM 1343 O O . LEU A 1 166 ? 6.466 -3.942 15.670 1.00 84.38 166 LEU A O 1
ATOM 1347 N N . LEU A 1 167 ? 4.646 -2.851 14.924 1.00 88.19 167 LEU A N 1
ATOM 1348 C CA . LEU A 1 167 ? 5.371 -1.681 14.413 1.00 88.19 167 LEU A CA 1
ATOM 1349 C C . LEU A 1 167 ? 5.781 -0.702 15.524 1.00 88.19 167 LEU A C 1
ATOM 1351 O O . LEU A 1 167 ? 6.738 0.045 15.366 1.00 88.19 167 LEU A O 1
ATOM 1355 N N . GLY A 1 168 ? 5.075 -0.712 16.654 1.00 92.12 168 GLY A N 1
ATOM 1356 C CA . GLY A 1 168 ? 5.344 0.148 17.803 1.00 92.12 168 GLY A CA 1
ATOM 1357 C C . GLY A 1 168 ? 4.281 0.000 18.888 1.00 92.12 168 GLY A C 1
ATOM 1358 O O . GLY A 1 168 ? 3.250 -0.638 18.672 1.00 92.12 168 GLY A O 1
ATOM 1359 N N . ARG A 1 169 ? 4.525 0.570 20.072 1.00 92.50 169 ARG A N 1
ATOM 1360 C CA . ARG A 1 169 ? 3.572 0.571 21.200 1.00 92.50 169 ARG A CA 1
ATOM 1361 C C . ARG A 1 169 ? 2.826 1.892 21.355 1.00 92.50 169 ARG A C 1
ATOM 1363 O O . ARG A 1 169 ? 1.816 1.943 22.052 1.00 92.50 169 ARG A O 1
ATOM 1370 N N . THR A 1 170 ? 3.313 2.937 20.701 1.00 94.25 170 THR A N 1
ATOM 1371 C CA . THR A 1 170 ? 2.667 4.247 20.579 1.00 94.25 170 THR A CA 1
ATOM 1372 C C . THR A 1 170 ? 2.463 4.581 19.105 1.00 94.25 170 THR A C 1
ATOM 1374 O O . THR A 1 170 ? 3.091 3.966 18.243 1.00 94.25 170 THR A O 1
ATOM 1377 N N . ASP A 1 171 ? 1.610 5.559 18.801 1.00 92.69 171 ASP A N 1
ATOM 1378 C CA . ASP A 1 171 ? 1.367 5.983 17.416 1.00 92.69 171 ASP A CA 1
ATOM 1379 C C . ASP A 1 171 ? 2.659 6.433 16.728 1.00 92.69 171 ASP A C 1
ATOM 1381 O O . ASP A 1 171 ? 2.934 6.026 15.603 1.00 92.69 171 ASP A O 1
ATOM 1385 N N . ASP A 1 172 ? 3.495 7.204 17.424 1.00 95.50 172 ASP A N 1
ATOM 1386 C CA . ASP A 1 172 ? 4.760 7.682 16.867 1.00 95.50 172 ASP A CA 1
ATOM 1387 C C . ASP A 1 172 ? 5.794 6.566 16.701 1.00 95.50 172 ASP A C 1
ATOM 1389 O O . ASP A 1 172 ? 6.568 6.580 15.745 1.00 95.50 172 ASP A O 1
ATOM 1393 N N . GLU A 1 173 ? 5.824 5.584 17.607 1.00 95.94 173 GLU A N 1
ATOM 1394 C CA . GLU A 1 173 ? 6.637 4.382 17.397 1.00 95.94 173 GLU A CA 1
ATOM 1395 C C . GLU A 1 173 ? 6.142 3.586 16.192 1.00 95.94 173 GLU A C 1
ATOM 1397 O O . GLU A 1 173 ? 6.962 3.171 15.381 1.00 95.94 173 GLU A O 1
ATOM 1402 N N . ALA A 1 174 ? 4.826 3.413 16.050 1.00 94.06 174 ALA A N 1
ATOM 1403 C CA . ALA A 1 174 ? 4.233 2.656 14.957 1.00 94.06 174 ALA A CA 1
ATOM 1404 C C . ALA A 1 174 ? 4.484 3.320 13.597 1.00 94.06 174 ALA A C 1
ATOM 1406 O O . ALA A 1 174 ? 4.833 2.621 12.650 1.00 94.06 174 ALA A O 1
ATOM 1407 N N . VAL A 1 175 ? 4.396 4.652 13.511 1.00 95.38 175 VAL A N 1
ATOM 1408 C CA . VAL A 1 175 ? 4.757 5.409 12.300 1.00 95.38 175 VAL A CA 1
ATOM 1409 C C . VAL A 1 175 ? 6.235 5.215 11.959 1.00 95.38 175 VAL A C 1
ATOM 1411 O O . VAL A 1 175 ? 6.546 4.843 10.833 1.00 95.38 175 VAL A O 1
ATOM 1414 N N . ARG A 1 176 ? 7.152 5.368 12.927 1.00 96.31 176 ARG A N 1
ATOM 1415 C CA . ARG A 1 176 ? 8.589 5.141 12.676 1.00 96.31 176 ARG A CA 1
ATOM 1416 C C . ARG A 1 176 ? 8.886 3.701 12.259 1.00 96.31 176 ARG A C 1
ATOM 1418 O O . ARG A 1 176 ? 9.704 3.468 11.371 1.00 96.31 176 ARG A O 1
ATOM 1425 N N . GLY A 1 177 ? 8.242 2.729 12.905 1.00 94.31 177 GLY A N 1
ATOM 1426 C CA . GLY A 1 177 ? 8.374 1.314 12.570 1.00 94.31 177 GLY A CA 1
ATOM 1427 C C . GLY A 1 177 ? 7.864 1.010 11.165 1.00 94.31 177 GLY A C 1
ATOM 1428 O O . GLY A 1 177 ? 8.523 0.279 10.423 1.00 94.31 177 GLY A O 1
ATOM 1429 N N . PHE A 1 178 ? 6.738 1.614 10.782 1.00 94.00 178 PHE A N 1
ATOM 1430 C CA . PHE A 1 178 ? 6.178 1.546 9.438 1.00 94.00 178 PHE A CA 1
ATOM 1431 C C . PHE A 1 178 ? 7.124 2.146 8.394 1.00 94.00 178 PHE A C 1
ATOM 1433 O O . PHE A 1 178 ? 7.502 1.449 7.459 1.00 94.00 178 PHE A O 1
ATOM 1440 N N . GLU A 1 179 ? 7.585 3.383 8.572 1.00 95.69 179 GLU A N 1
ATOM 1441 C CA . GLU A 1 179 ? 8.504 4.038 7.631 1.00 95.69 179 GLU A CA 1
ATOM 1442 C C . GLU A 1 179 ? 9.805 3.243 7.470 1.00 95.69 179 GLU A C 1
ATOM 1444 O O . GLU A 1 179 ? 10.231 2.956 6.352 1.00 95.69 179 GLU A O 1
ATOM 1449 N N . ALA A 1 180 ? 10.394 2.773 8.574 1.00 94.31 180 ALA A N 1
ATOM 1450 C CA . ALA A 1 180 ? 11.572 1.910 8.521 1.00 94.31 180 ALA A CA 1
ATOM 1451 C C . ALA A 1 180 ? 11.298 0.599 7.765 1.00 94.31 180 ALA A C 1
ATOM 1453 O O . ALA A 1 180 ? 12.204 0.041 7.137 1.00 94.31 180 ALA A O 1
ATOM 1454 N N . ARG A 1 181 ? 10.068 0.073 7.834 1.00 89.19 181 ARG A N 1
ATOM 1455 C CA . ARG A 1 181 ? 9.653 -1.108 7.070 1.00 89.19 181 ARG A CA 1
ATOM 1456 C C . ARG A 1 181 ? 9.545 -0.806 5.586 1.00 89.19 181 ARG A C 1
ATOM 1458 O O . ARG A 1 1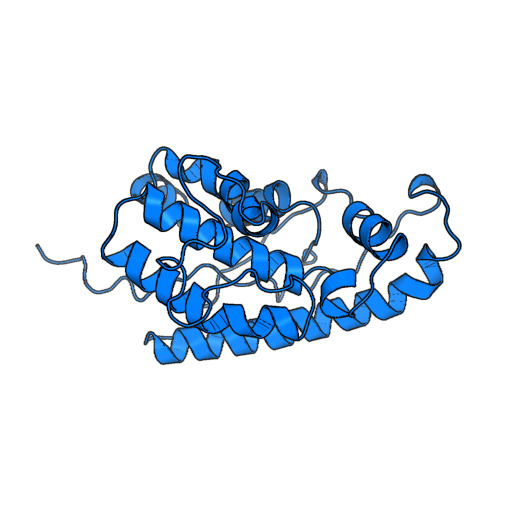81 ? 10.038 -1.611 4.794 1.00 89.19 181 ARG A O 1
ATOM 1465 N N . MET A 1 182 ? 8.951 0.331 5.243 1.00 92.88 182 MET A N 1
ATOM 1466 C CA . MET A 1 182 ? 8.825 0.809 3.872 1.00 92.88 182 MET A CA 1
ATOM 1467 C C . MET A 1 182 ? 10.192 1.018 3.230 1.00 92.88 182 MET A C 1
ATOM 1469 O O . MET A 1 182 ? 10.406 0.548 2.121 1.00 92.88 182 MET A O 1
ATOM 1473 N N . GLU A 1 183 ? 11.163 1.595 3.942 1.00 95.12 183 GLU A N 1
ATOM 1474 C CA . GLU A 1 183 ? 12.534 1.731 3.426 1.00 95.12 183 GLU A CA 1
ATOM 1475 C C . GLU A 1 183 ? 13.164 0.379 3.073 1.00 95.12 183 GLU A C 1
ATOM 1477 O O . GLU A 1 183 ? 13.774 0.229 2.014 1.00 95.12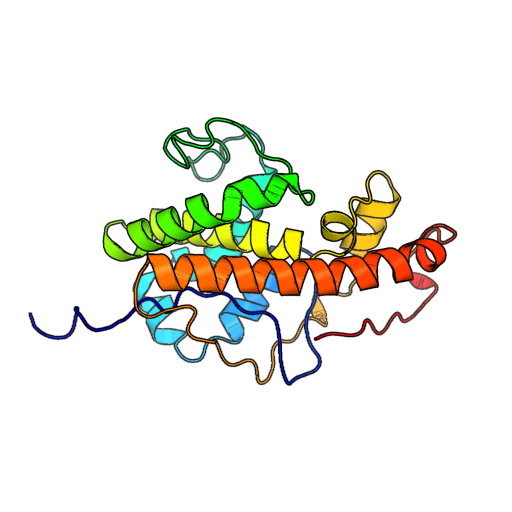 183 GLU A O 1
ATOM 1482 N N . ARG A 1 184 ? 12.982 -0.639 3.927 1.00 91.75 184 ARG A N 1
ATOM 1483 C CA . ARG A 1 184 ? 13.482 -1.994 3.643 1.00 91.75 184 ARG A CA 1
ATOM 1484 C C . ARG A 1 184 ? 12.775 -2.629 2.450 1.00 91.75 184 ARG A C 1
ATOM 1486 O O . ARG A 1 184 ? 13.441 -3.270 1.643 1.00 91.75 184 ARG A O 1
ATOM 1493 N N . LEU A 1 185 ? 11.456 -2.457 2.346 1.00 88.19 185 LEU A N 1
ATOM 1494 C CA . LEU A 1 185 ? 10.660 -2.960 1.226 1.00 88.19 185 LEU A CA 1
ATOM 1495 C C . LEU A 1 185 ? 11.103 -2.315 -0.094 1.00 88.19 185 LEU A C 1
ATOM 1497 O O . LEU A 1 185 ? 11.423 -3.024 -1.040 1.00 88.19 185 LEU A O 1
ATOM 1501 N N . ILE A 1 186 ? 11.226 -0.989 -0.123 1.00 93.12 186 ILE A N 1
ATOM 1502 C CA . ILE A 1 186 ? 11.676 -0.229 -1.293 1.00 93.12 186 ILE A CA 1
ATOM 1503 C C . ILE A 1 186 ? 13.087 -0.648 -1.702 1.00 93.12 186 ILE A C 1
ATOM 1505 O O . ILE A 1 186 ? 13.336 -0.896 -2.879 1.00 93.12 186 ILE A O 1
ATOM 1509 N N . ALA A 1 187 ? 14.023 -0.746 -0.752 1.00 93.88 187 ALA A N 1
ATOM 1510 C CA . ALA A 1 187 ? 15.390 -1.172 -1.044 1.00 93.88 187 ALA A CA 1
ATOM 1511 C C . ALA A 1 187 ? 15.423 -2.590 -1.632 1.00 93.88 187 ALA A C 1
ATOM 1513 O O . ALA A 1 187 ? 16.095 -2.824 -2.640 1.00 93.88 187 ALA A O 1
ATOM 1514 N N . PHE A 1 188 ? 14.652 -3.507 -1.039 1.00 88.00 188 PHE A N 1
ATOM 1515 C CA . PHE A 1 188 ? 14.483 -4.864 -1.542 1.00 88.00 188 PHE A CA 1
ATOM 1516 C C . PHE A 1 188 ? 13.952 -4.849 -2.981 1.00 88.00 188 PHE A C 1
ATOM 1518 O O . PHE A 1 188 ? 14.620 -5.373 -3.872 1.00 88.00 188 PHE A O 1
ATOM 1525 N N . SER A 1 189 ? 12.815 -4.205 -3.238 1.00 88.44 189 SER A N 1
ATOM 1526 C CA . SER A 1 189 ? 12.148 -4.211 -4.545 1.00 88.44 189 SER A CA 1
ATOM 1527 C C . SER A 1 189 ? 12.932 -3.470 -5.625 1.00 88.44 189 SER A C 1
ATOM 1529 O O . SER A 1 189 ? 13.006 -3.940 -6.762 1.00 88.44 189 SER A O 1
ATOM 1531 N N . ARG A 1 190 ? 13.612 -2.372 -5.275 1.00 93.69 190 ARG A N 1
ATOM 1532 C CA . ARG A 1 190 ? 14.480 -1.616 -6.191 1.00 93.69 190 ARG A CA 1
ATOM 1533 C C . ARG A 1 190 ? 15.600 -2.478 -6.757 1.00 93.69 190 ARG A C 1
ATOM 1535 O O . ARG A 1 190 ? 15.850 -2.440 -7.960 1.00 93.69 190 ARG A O 1
ATOM 1542 N N . GLU A 1 191 ? 16.267 -3.263 -5.913 1.00 92.06 191 GLU A N 1
ATOM 1543 C CA . GLU A 1 191 ? 17.324 -4.177 -6.356 1.00 92.06 191 GLU A CA 1
ATOM 1544 C C . GLU A 1 191 ? 16.795 -5.167 -7.408 1.00 92.06 191 GLU A C 1
ATOM 1546 O O . GLU A 1 191 ? 17.445 -5.393 -8.430 1.00 92.06 191 GLU A O 1
ATOM 1551 N N . ARG A 1 192 ? 15.588 -5.714 -7.201 1.00 87.94 192 ARG A N 1
ATOM 1552 C CA . ARG A 1 192 ? 14.950 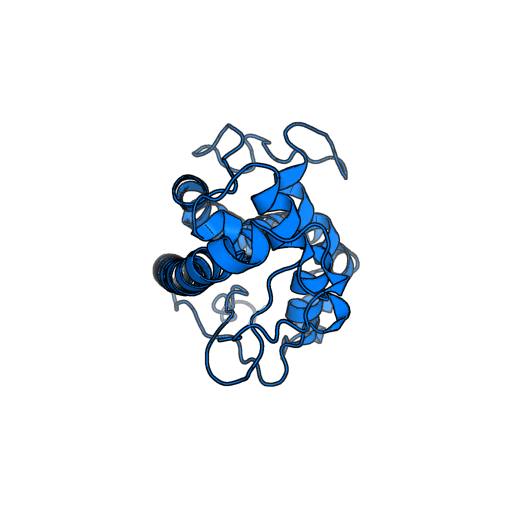-6.640 -8.151 1.00 87.94 192 ARG A CA 1
ATOM 1553 C C . ARG A 1 192 ? 14.567 -5.924 -9.442 1.00 87.94 192 ARG A C 1
ATOM 1555 O O . ARG A 1 192 ? 14.821 -6.462 -10.514 1.00 87.94 192 ARG A O 1
ATOM 1562 N N . GLY A 1 193 ? 14.039 -4.703 -9.364 1.00 89.81 193 GLY A N 1
ATOM 1563 C CA . GLY A 1 193 ? 13.674 -3.908 -10.544 1.00 89.81 193 GLY A CA 1
ATOM 1564 C C . GLY A 1 193 ? 14.871 -3.646 -11.453 1.00 89.81 193 GLY A C 1
ATOM 1565 O O . GLY A 1 193 ? 14.798 -3.859 -12.663 1.00 89.81 193 GLY A O 1
ATOM 1566 N N . LEU A 1 194 ? 16.013 -3.284 -10.863 1.00 93.31 194 LEU A N 1
ATOM 1567 C CA . LEU A 1 194 ? 17.260 -3.070 -11.601 1.00 93.31 194 LEU A CA 1
ATOM 1568 C C . LEU A 1 194 ? 17.816 -4.362 -12.218 1.00 93.31 194 LEU A C 1
ATOM 1570 O O . LEU A 1 194 ? 18.335 -4.315 -13.332 1.00 93.31 194 LEU A O 1
ATOM 1574 N N . LYS A 1 195 ? 17.681 -5.509 -11.539 1.00 89.19 195 LYS A N 1
ATOM 1575 C CA . LYS A 1 195 ? 18.063 -6.824 -12.089 1.00 89.19 195 LYS A CA 1
ATOM 1576 C C . LYS A 1 195 ? 17.141 -7.271 -13.226 1.00 89.19 195 LYS A C 1
ATOM 1578 O O . LYS A 1 195 ? 17.618 -7.850 -14.197 1.00 89.19 195 LYS A O 1
ATOM 1583 N N . LEU A 1 196 ? 15.840 -6.998 -13.119 1.00 85.62 196 LEU A N 1
ATOM 1584 C CA . LEU A 1 196 ? 14.844 -7.405 -14.112 1.00 85.62 196 LEU A CA 1
ATOM 1585 C C . LEU A 1 196 ? 14.873 -6.551 -15.369 1.00 85.62 196 LEU A C 1
ATOM 1587 O O . LEU A 1 196 ? 14.636 -7.075 -16.453 1.00 85.62 196 LEU A O 1
ATOM 1591 N N . LYS A 1 197 ? 15.181 -5.257 -15.248 1.00 90.75 197 LYS A N 1
ATOM 1592 C CA . LYS A 1 197 ? 15.214 -4.325 -16.380 1.00 90.75 197 LYS A CA 1
ATOM 1593 C C . LYS A 1 197 ? 15.935 -4.880 -17.621 1.00 90.75 197 LYS A C 1
ATOM 1595 O O . LYS A 1 197 ? 15.268 -4.998 -18.645 1.00 90.75 197 LYS A O 1
ATOM 1600 N N . PRO A 1 198 ? 17.218 -5.289 -17.563 1.00 90.81 198 PRO A N 1
ATOM 1601 C CA . PRO A 1 198 ? 17.921 -5.787 -18.749 1.00 90.81 198 PRO A CA 1
ATOM 1602 C C . PRO A 1 198 ? 17.382 -7.127 -19.281 1.00 90.81 198 PRO A C 1
ATOM 1604 O O . PRO A 1 198 ? 17.665 -7.477 -20.422 1.00 90.81 198 PRO A O 1
ATOM 1607 N N . ILE A 1 199 ? 16.624 -7.880 -18.475 1.00 85.69 199 ILE A N 1
ATOM 1608 C CA . ILE A 1 199 ? 16.016 -9.158 -18.873 1.00 85.69 199 ILE A CA 1
ATOM 1609 C C . ILE A 1 199 ? 14.705 -8.910 -19.621 1.00 85.69 199 ILE A C 1
ATOM 1611 O O . ILE A 1 199 ? 14.451 -9.550 -20.634 1.00 85.69 199 ILE A O 1
ATOM 1615 N N . LEU A 1 200 ? 13.881 -7.980 -19.130 1.00 85.44 200 LEU A N 1
ATOM 1616 C CA . LEU A 1 200 ? 12.525 -7.740 -19.632 1.00 85.44 200 LEU A CA 1
ATOM 1617 C C . LEU A 1 200 ? 12.464 -6.749 -20.794 1.00 85.44 200 LEU A C 1
ATOM 1619 O O . LEU A 1 200 ? 11.578 -6.849 -21.638 1.00 85.44 200 LEU A O 1
ATOM 1623 N N . GLU A 1 201 ? 13.398 -5.802 -20.857 1.00 88.69 201 GLU A N 1
ATOM 1624 C CA . GLU A 1 201 ? 13.470 -4.794 -21.918 1.00 88.69 201 GLU A CA 1
ATOM 1625 C C . GLU A 1 201 ? 13.507 -5.384 -23.347 1.00 88.69 201 GLU A C 1
ATOM 1627 O O . GLU A 1 201 ? 12.752 -4.891 -24.189 1.00 88.69 201 GLU A O 1
ATOM 1632 N N . PRO A 1 202 ? 14.271 -6.457 -23.654 1.00 88.44 202 PRO A N 1
ATOM 1633 C CA . PRO A 1 202 ? 14.251 -7.065 -24.988 1.00 88.44 202 PRO A CA 1
ATOM 1634 C C . PRO A 1 202 ? 13.036 -7.970 -25.251 1.00 88.44 202 PRO A C 1
ATOM 1636 O O . PRO A 1 202 ? 12.803 -8.347 -26.402 1.00 88.44 202 PRO A O 1
ATOM 1639 N N . LEU A 1 203 ? 12.275 -8.356 -24.221 1.00 83.06 203 LEU A N 1
ATOM 1640 C CA . LEU A 1 203 ? 11.164 -9.297 -24.364 1.00 83.06 203 LEU A CA 1
ATOM 1641 C C . LEU A 1 203 ? 9.904 -8.590 -24.861 1.00 83.06 203 LEU A C 1
ATOM 1643 O O . LEU A 1 203 ? 9.569 -7.478 -24.441 1.00 83.06 203 LEU A O 1
ATOM 1647 N N . LYS A 1 204 ? 9.179 -9.260 -25.760 1.00 76.50 204 LYS A N 1
ATOM 1648 C CA . LYS A 1 204 ? 7.869 -8.791 -26.226 1.00 76.50 204 LYS A CA 1
ATOM 1649 C C . LYS A 1 204 ? 6.767 -9.219 -25.266 1.00 76.50 204 LYS A C 1
ATOM 1651 O O . LYS A 1 204 ? 6.017 -8.352 -24.833 1.00 76.50 204 LYS A O 1
ATOM 1656 N N . ASP A 1 205 ? 6.762 -10.496 -24.877 1.00 68.56 205 ASP A N 1
ATOM 1657 C CA . ASP A 1 205 ? 5.721 -11.106 -24.053 1.00 68.56 205 ASP A CA 1
ATOM 1658 C C . ASP A 1 205 ? 6.291 -11.982 -22.930 1.00 68.56 205 ASP A C 1
ATOM 1660 O O . ASP A 1 205 ? 7.428 -12.449 -22.961 1.00 68.56 205 ASP A O 1
ATOM 1664 N N . ARG A 1 206 ? 5.452 -12.228 -21.923 1.00 66.81 206 ARG A N 1
ATOM 1665 C CA . ARG A 1 206 ? 5.776 -13.007 -20.721 1.00 66.81 206 ARG A CA 1
ATOM 1666 C C . ARG A 1 206 ? 6.011 -14.502 -20.978 1.00 66.81 206 ARG A C 1
ATOM 1668 O O . ARG A 1 206 ? 6.677 -15.156 -20.180 1.00 66.81 206 ARG A O 1
ATOM 1675 N N . GLN A 1 207 ? 5.441 -15.054 -22.052 1.00 61.62 207 GLN A N 1
ATOM 1676 C CA . GLN A 1 207 ? 5.407 -16.503 -22.311 1.00 61.62 207 GLN A CA 1
ATOM 1677 C C . GLN A 1 207 ? 6.795 -17.132 -22.527 1.00 61.62 207 GLN A C 1
ATOM 1679 O O . GLN A 1 207 ? 6.913 -18.355 -22.509 1.00 61.62 207 GLN A O 1
ATOM 1684 N N . ASP A 1 208 ? 7.838 -16.313 -22.667 1.00 54.88 208 ASP A N 1
ATOM 1685 C CA . ASP A 1 208 ? 9.174 -16.77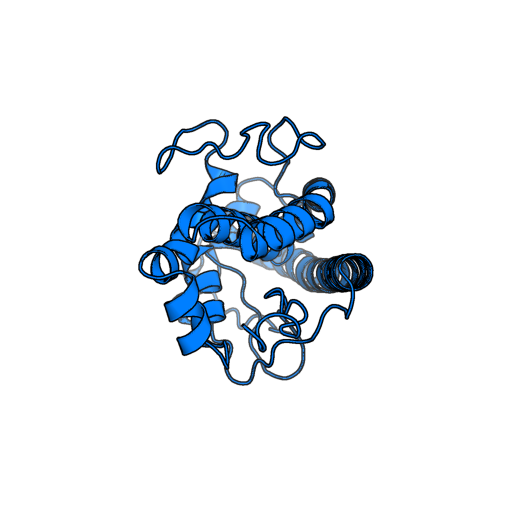0 -23.026 1.00 54.88 208 ASP A CA 1
ATOM 1686 C C . ASP A 1 208 ? 10.039 -17.234 -21.835 1.00 54.88 208 ASP A C 1
ATOM 1688 O O . ASP A 1 208 ? 11.085 -17.834 -22.084 1.00 54.88 208 ASP A O 1
ATOM 1692 N N . GLN A 1 209 ? 9.660 -17.008 -20.560 1.00 49.88 209 GLN A N 1
ATOM 1693 C CA . GLN A 1 209 ? 10.456 -17.461 -19.394 1.00 49.88 209 GLN A CA 1
ATOM 1694 C C . GLN A 1 209 ? 9.645 -17.732 -18.109 1.00 49.88 209 GLN A C 1
ATOM 1696 O O . GLN A 1 209 ? 8.822 -16.921 -17.684 1.00 49.88 209 GLN A O 1
ATOM 1701 N N . GLU A 1 210 ? 9.972 -18.826 -17.405 1.00 50.22 210 GLU A N 1
ATOM 1702 C CA . GLU A 1 210 ? 9.598 -19.009 -15.996 1.00 50.22 210 GLU A CA 1
ATOM 1703 C C . GLU A 1 210 ? 10.550 -18.192 -15.110 1.00 50.22 210 GLU A C 1
ATOM 1705 O O . GLU A 1 210 ? 11.644 -18.626 -14.757 1.00 50.22 210 GLU A O 1
ATOM 1710 N N . LEU A 1 211 ? 10.137 -16.977 -14.757 1.00 50.03 211 LEU A N 1
ATOM 1711 C CA . LEU A 1 211 ? 10.839 -16.163 -13.769 1.00 50.03 211 LEU A CA 1
ATOM 1712 C C . LEU A 1 211 ? 10.334 -16.527 -12.370 1.00 50.03 211 LEU A C 1
ATOM 1714 O O . LEU A 1 211 ? 9.274 -16.078 -11.933 1.00 50.03 211 LEU A O 1
ATOM 1718 N N . ILE A 1 212 ? 11.107 -17.357 -11.666 1.00 48.31 212 ILE A N 1
ATOM 1719 C CA . ILE A 1 212 ? 10.974 -17.537 -10.218 1.00 48.31 212 ILE A CA 1
ATOM 1720 C C . ILE A 1 212 ? 11.639 -16.325 -9.581 1.00 48.31 212 ILE A C 1
ATOM 1722 O O . ILE A 1 212 ? 12.863 -16.214 -9.544 1.00 48.31 212 ILE A O 1
ATOM 1726 N N . LEU A 1 213 ? 10.826 -15.374 -9.144 1.00 46.50 213 LEU A N 1
ATOM 1727 C CA . LEU A 1 213 ? 11.331 -14.163 -8.526 1.00 46.50 213 LEU A CA 1
ATOM 1728 C C . LEU A 1 213 ? 11.609 -14.418 -7.053 1.00 46.50 213 LEU A C 1
ATOM 1730 O O . LEU A 1 213 ? 10.773 -14.966 -6.337 1.00 46.50 213 LEU A O 1
ATOM 1734 N N . GLU A 1 214 ? 12.816 -14.042 -6.629 1.00 41.38 2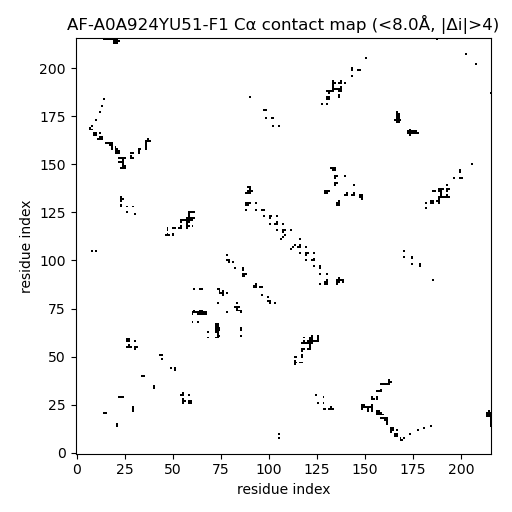14 GLU A N 1
ATOM 1735 C CA . GLU A 1 214 ? 13.207 -14.085 -5.229 1.00 41.38 214 GLU A CA 1
ATOM 1736 C C . GLU A 1 214 ? 12.244 -13.232 -4.412 1.00 41.38 214 GLU A C 1
ATOM 1738 O O . GLU A 1 214 ? 12.161 -12.010 -4.547 1.00 41.38 214 GLU A O 1
ATOM 1743 N N . CYS A 1 215 ? 11.533 -13.936 -3.554 1.00 42.97 215 CYS A N 1
ATOM 1744 C CA . CYS A 1 215 ? 10.619 -13.424 -2.568 1.00 42.97 215 CYS A CA 1
ATOM 1745 C C . CYS A 1 215 ? 11.345 -13.318 -1.214 1.00 42.97 215 CYS A C 1
ATOM 1747 O O . CYS A 1 215 ? 12.061 -14.252 -0.854 1.00 42.97 215 CYS A O 1
ATOM 1749 N N . ALA A 1 216 ? 11.193 -12.206 -0.487 1.00 41.81 216 ALA A N 1
ATOM 1750 C CA . ALA A 1 216 ? 11.795 -11.995 0.838 1.00 41.81 216 ALA A CA 1
ATOM 1751 C C . ALA A 1 216 ? 11.163 -12.854 1.946 1.00 41.81 216 ALA A C 1
ATOM 1753 O O . ALA A 1 216 ? 9.978 -13.219 1.800 1.00 41.81 216 ALA A O 1
#

Solvent-accessible surface area (backbone atoms only — not comparable to full-atom values): 12243 Å² total; per-residue (Å²): 144,87,81,86,87,74,76,65,68,79,64,92,67,71,81,68,83,79,43,87,41,46,72,53,45,58,52,42,53,55,44,48,38,53,59,68,41,43,91,59,40,72,58,51,40,63,65,30,45,83,34,46,78,43,29,33,60,24,23,48,38,63,78,45,68,78,40,78,53,99,90,42,55,50,38,42,52,90,74,29,82,92,50,66,53,85,70,55,68,35,48,72,59,35,62,73,48,49,61,59,42,53,52,48,29,57,50,25,70,73,74,55,55,35,63,61,24,29,44,39,46,9,39,43,49,29,59,52,48,34,35,40,22,26,32,26,30,52,60,47,66,68,75,61,22,61,50,56,51,65,64,49,63,54,88,73,56,54,43,73,81,56,73,86,54,82,39,39,88,47,72,71,43,26,45,52,37,45,53,57,48,49,53,52,38,23,55,55,18,19,55,50,25,62,64,42,45,80,66,51,68,82,50,90,64,70,91,81,60,92,79,83,71,90,31,65

Secondary structure (DSSP, 8-state):
--SSS-----------SSSS----S-HHHHHHHHHHH-TTHHHHHHHHTTHHHHHHHHTTGGGGTT--BTTB-SS-TTT-TT--S---SSTTTTHHHHHHHHHHHHHHHHHS-HHHHHHHHHHHHHHHHHHHSHHHHHT--THHHHHHHTTS-GGG---TT--PPP--SSHHHHHHHHHHHHHHHHHHHHHHHHHHHHHHTT-S-GGG--------

Sequence (216 aa):
MTRRLLLVATVLVSLSIAGTATAWGPHTEITRAGMSALPNRPEWRRFFGDEWERLADYSWIPDWQSDLHYGVYSDDFLIFPELPRHVSHMVPESKATFAPLFRRCLQSLRTENSFNAARWVGSLLHYIEDSGSPPHAAGIGGDLHFKMENWLDAKRIRLDGYEPQLLGRTDDEAVRGFEARMERLIAFSRERGLKLKPILEPLKDRQDQELILECA

Nearest PDB structures (foldseek):
  8cqm-assembly1_B  TM=6.296E-01  e=1.442E-02  Listeria monocytogenes
  1ah7-assembly1_A  TM=6.124E-01  e=1.091E-02  Bacillus cereus
  2fgn-assembly1_A  TM=5.986E-01  e=1.364E-02  Bacillus cereus
  2ffz-assembly1_A  TM=6.140E-01  e=2.386E-02  Bacillus cereus
  2huc-assembly1_A  TM=5.750E-01  e=2.523E-02  Bacillus cereus

pLDDT: mean 79.28, std 18.15, range [30.94, 96.31]

Foldseek 3Di:
DPDPPPPQDLQQDDFDDDDFFDDFAQQLLNVVQSLVPDPPNVVLCVQLPVLSNVLSVLLCQLVCAQDADPNDHNQPCVQPVPRNHRFDLAPPRLLVVQLSLLVLLVCCSPPHHSNSNSSSSSPNSNSLSSLLQLCRLQVNDDPVSVCSRHLDDSVPGHCPPDDRDQQDSDSVSNSVSRSVNSVVSSVVSPVQSVVCCVVPVVDDDNPPDDDPDGGD

Radius of gyration: 17.26 Å; Cα contacts (8 Å, |Δi|>4): 312; chains: 1; bounding box: 38×38×57 Å